Protein AF-A0A927NCX3-F1 (afdb_monomer_lite)

Radius of gyration: 26.09 Å; chains: 1; bounding box: 86×49×64 Å

Structure (mmCIF, N/CA/C/O backbone):
data_AF-A0A927NCX3-F1
#
_entry.id   AF-A0A927NCX3-F1
#
loop_
_atom_site.group_PDB
_atom_site.id
_atom_site.type_symbol
_atom_site.label_atom_id
_atom_site.label_alt_id
_atom_site.label_comp_id
_atom_site.label_asym_id
_atom_site.label_entity_id
_atom_site.label_seq_id
_atom_site.pdbx_PDB_ins_code
_atom_site.Cartn_x
_atom_site.Cartn_y
_atom_site.Cartn_z
_atom_site.occupancy
_atom_site.B_iso_or_equiv
_atom_site.auth_seq_id
_atom_site.auth_comp_id
_atom_site.auth_asym_id
_atom_site.auth_atom_id
_atom_site.pdbx_PDB_model_num
ATOM 1 N N . MET A 1 1 ? -42.402 -32.925 5.510 1.00 51.88 1 MET A N 1
ATOM 2 C CA . MET A 1 1 ? -40.921 -32.943 5.566 1.00 51.88 1 MET A CA 1
ATOM 3 C C . MET A 1 1 ? -40.250 -32.584 4.237 1.00 51.88 1 MET A C 1
ATOM 5 O O . MET A 1 1 ? -39.279 -31.842 4.254 1.00 51.88 1 MET A O 1
ATOM 9 N N . GLU A 1 2 ? -40.758 -33.019 3.079 1.00 52.72 2 GLU A N 1
ATOM 10 C CA . GLU A 1 2 ? -40.101 -32.766 1.781 1.00 52.72 2 GLU A CA 1
ATOM 11 C C . GLU A 1 2 ? -40.147 -31.290 1.320 1.00 52.72 2 GLU A C 1
ATOM 13 O O . GLU A 1 2 ? -39.128 -30.729 0.916 1.00 52.72 2 GLU A O 1
ATOM 18 N N . LYS A 1 3 ? -41.291 -30.608 1.502 1.00 50.62 3 LYS A N 1
ATOM 19 C CA . LYS A 1 3 ? -41.470 -29.187 1.129 1.00 50.62 3 LYS A CA 1
ATOM 20 C C . LYS A 1 3 ? -40.548 -28.228 1.899 1.00 50.62 3 LYS A C 1
ATOM 22 O O . LYS A 1 3 ? -40.001 -27.293 1.310 1.00 50.62 3 LYS A O 1
ATOM 27 N N . GLU A 1 4 ? -40.306 -28.497 3.181 1.00 49.75 4 GLU A N 1
ATOM 28 C CA . GLU A 1 4 ? -39.440 -27.681 4.046 1.00 49.75 4 GLU A CA 1
ATOM 29 C C . GLU A 1 4 ? -37.960 -27.763 3.624 1.00 49.75 4 GLU A C 1
ATOM 31 O O . GLU A 1 4 ? -37.220 -26.776 3.679 1.00 49.75 4 GLU A O 1
ATOM 36 N N . ASN A 1 5 ? -37.536 -28.922 3.112 1.00 52.66 5 ASN A N 1
ATOM 37 C CA . ASN A 1 5 ? -36.166 -29.149 2.662 1.00 52.66 5 ASN A CA 1
ATOM 38 C C . ASN A 1 5 ? -35.873 -28.426 1.329 1.00 52.66 5 ASN A C 1
ATOM 40 O O . ASN A 1 5 ? -34.790 -27.870 1.132 1.00 52.66 5 ASN A O 1
ATOM 44 N N . THR A 1 6 ? -36.862 -28.334 0.433 1.00 55.62 6 THR A N 1
ATOM 45 C CA . THR A 1 6 ? -36.776 -27.521 -0.795 1.00 55.62 6 THR A CA 1
ATOM 46 C C . THR A 1 6 ? -36.716 -26.020 -0.527 1.00 55.62 6 THR A C 1
ATOM 48 O O . THR A 1 6 ? -35.974 -25.311 -1.210 1.00 55.62 6 THR A O 1
ATOM 51 N N . GLU A 1 7 ? -37.446 -25.511 0.468 1.00 54.72 7 GLU A N 1
ATOM 52 C CA . GLU A 1 7 ? -37.383 -24.089 0.820 1.00 54.72 7 GLU A CA 1
ATOM 53 C C . GLU A 1 7 ? -36.061 -23.705 1.480 1.00 54.72 7 GLU A C 1
ATOM 55 O O . GLU A 1 7 ? -35.494 -22.664 1.138 1.00 54.72 7 GLU A O 1
ATOM 60 N N . LYS A 1 8 ? -35.520 -24.553 2.365 1.00 52.97 8 LYS A N 1
ATOM 61 C CA . LYS A 1 8 ? -34.187 -24.350 2.952 1.00 52.97 8 LYS A CA 1
ATOM 62 C C . LYS A 1 8 ? -33.099 -24.376 1.874 1.00 52.97 8 LYS A C 1
ATOM 64 O O . LYS A 1 8 ? -32.265 -23.471 1.843 1.00 52.97 8 LYS A O 1
ATOM 69 N N . LYS A 1 9 ? -33.168 -25.306 0.909 1.00 51.44 9 LYS A N 1
ATOM 70 C CA . LYS A 1 9 ? -32.262 -25.336 -0.258 1.00 51.44 9 LYS A CA 1
ATOM 71 C C . LYS A 1 9 ? -32.398 -24.091 -1.144 1.00 51.44 9 LYS A C 1
ATOM 73 O O . LYS A 1 9 ? -31.383 -23.531 -1.551 1.00 51.44 9 LYS A O 1
ATOM 78 N N . LYS A 1 10 ? -33.617 -23.601 -1.407 1.00 51.34 10 LYS A N 1
ATOM 79 C CA . LYS A 1 10 ? -33.853 -22.359 -2.176 1.00 51.34 10 LYS A CA 1
ATOM 80 C C . LYS A 1 10 ? -33.353 -21.111 -1.441 1.00 51.34 10 LYS A C 1
ATOM 82 O O . LYS A 1 10 ? -32.732 -20.258 -2.071 1.00 51.34 10 LYS A O 1
ATOM 87 N N . LYS A 1 11 ? -33.569 -21.005 -0.126 1.00 52.03 11 LYS A N 1
ATOM 88 C CA . LYS A 1 11 ? -33.074 -19.893 0.707 1.00 52.03 11 LYS A CA 1
ATOM 89 C C . LYS A 1 11 ? -31.546 -19.909 0.824 1.00 52.03 11 LYS A C 1
ATOM 91 O O . LYS A 1 11 ? -30.937 -18.850 0.712 1.00 52.03 11 LYS A O 1
ATOM 96 N N . ALA A 1 12 ? -30.922 -21.083 0.937 1.00 50.28 12 ALA A N 1
ATOM 97 C CA . ALA A 1 12 ? -29.465 -21.233 0.893 1.00 50.28 12 ALA A CA 1
ATOM 98 C C . ALA A 1 12 ? -28.887 -20.836 -0.478 1.00 50.28 12 ALA A C 1
ATOM 100 O O . ALA A 1 12 ? -27.947 -20.046 -0.535 1.00 50.28 12 ALA A O 1
ATOM 101 N N . LYS A 1 13 ? -29.515 -21.264 -1.587 1.00 43.38 13 LYS A N 1
ATOM 102 C CA . LYS A 1 13 ? -29.149 -20.821 -2.948 1.00 43.38 13 LYS A CA 1
ATOM 103 C C . LYS A 1 13 ? -29.284 -19.303 -3.109 1.00 43.38 13 LYS A C 1
ATOM 105 O O . LYS A 1 13 ? -28.389 -18.662 -3.641 1.00 43.38 13 LYS A O 1
ATOM 110 N N . LYS A 1 14 ? -30.366 -18.705 -2.603 1.00 47.81 14 LYS A N 1
ATOM 111 C CA . LYS A 1 14 ? -30.616 -17.253 -2.674 1.00 47.81 14 LYS A CA 1
ATOM 112 C C . LYS A 1 14 ? -29.661 -16.436 -1.792 1.00 47.81 14 LYS A C 1
ATOM 114 O O . LYS A 1 14 ? -29.407 -15.280 -2.101 1.00 47.81 14 LYS A O 1
ATOM 119 N N . LYS A 1 15 ? -29.121 -17.026 -0.718 1.00 45.69 15 LYS A N 1
ATOM 120 C CA . LYS A 1 15 ? -28.089 -16.406 0.130 1.00 45.69 15 LYS A CA 1
ATOM 121 C C . LYS A 1 15 ? -26.694 -16.485 -0.508 1.00 45.69 15 LYS A C 1
ATOM 123 O O . LYS A 1 15 ? -25.882 -15.601 -0.266 1.00 45.69 15 LYS A O 1
ATOM 128 N N . PHE A 1 16 ? -26.445 -17.501 -1.340 1.00 46.72 16 PHE A N 1
ATOM 129 C CA . PHE A 1 16 ? -25.206 -17.656 -2.113 1.00 46.72 16 PHE A CA 1
ATOM 130 C C . PHE A 1 16 ? -25.190 -16.792 -3.390 1.00 46.72 16 PHE A C 1
ATOM 132 O O . PHE A 1 16 ? -24.144 -16.295 -3.793 1.00 46.72 16 PHE A O 1
ATOM 139 N N . PHE A 1 17 ? -26.354 -16.552 -4.004 1.00 46.44 17 PHE A N 1
ATOM 140 C CA . PHE A 1 17 ? -26.489 -15.720 -5.202 1.00 46.44 17 PHE A CA 1
ATOM 141 C C . PHE A 1 17 ? -26.788 -14.247 -4.874 1.00 46.44 17 PHE A C 1
ATOM 143 O O . PHE A 1 17 ? -27.939 -13.826 -4.778 1.00 46.44 17 PHE A O 1
ATOM 150 N N . GLY A 1 18 ? -25.701 -13.483 -4.735 1.00 52.62 18 GLY A N 1
ATOM 151 C CA . GLY A 1 18 ? -25.505 -12.127 -5.261 1.00 52.62 18 GLY A CA 1
ATOM 152 C C . GLY A 1 18 ? -26.540 -11.039 -4.944 1.00 52.62 18 GLY A C 1
ATOM 153 O O . GLY A 1 18 ? -27.603 -10.948 -5.558 1.00 52.62 18 GLY A O 1
ATOM 154 N N . LYS A 1 19 ? -26.147 -10.082 -4.093 1.00 51.47 19 LYS A N 1
ATOM 155 C CA . LYS A 1 19 ? -26.778 -8.754 -3.992 1.00 51.47 19 LYS A CA 1
ATOM 156 C C . LYS A 1 19 ? -26.737 -8.090 -5.382 1.00 51.47 19 LYS A C 1
ATOM 158 O O . LYS A 1 19 ? -25.663 -7.956 -5.962 1.00 51.47 19 LYS A O 1
ATOM 163 N N . LYS A 1 20 ? -27.888 -7.681 -5.927 1.00 53.38 20 LYS A N 1
ATOM 164 C CA . LYS A 1 20 ? -27.970 -7.034 -7.250 1.00 53.38 20 LYS A CA 1
ATOM 165 C C . LYS A 1 20 ? -27.185 -5.716 -7.240 1.00 53.38 20 LYS A C 1
ATOM 167 O O . LYS A 1 20 ? -27.512 -4.829 -6.454 1.00 53.38 20 LYS A O 1
ATOM 172 N N . THR A 1 21 ? -26.202 -5.547 -8.122 1.00 58.66 21 THR A N 1
ATOM 173 C CA . THR A 1 21 ? -25.444 -4.288 -8.249 1.00 58.66 21 THR A CA 1
ATOM 174 C C . THR A 1 21 ? -25.507 -3.738 -9.674 1.00 58.66 21 THR A C 1
ATOM 176 O O . THR A 1 21 ? -25.611 -4.480 -10.650 1.00 58.66 21 THR A O 1
ATOM 179 N N . LYS A 1 22 ? -25.486 -2.403 -9.798 1.00 57.34 22 LYS A N 1
ATOM 180 C CA . LYS A 1 22 ? -25.420 -1.698 -11.093 1.00 57.34 22 LYS A CA 1
ATOM 181 C C . LYS A 1 22 ? -24.029 -1.763 -11.740 1.00 57.34 22 LYS A C 1
ATOM 183 O O . LYS A 1 22 ? -23.922 -1.558 -12.940 1.00 57.34 22 LYS A O 1
ATOM 188 N N . PHE A 1 23 ? -22.988 -2.051 -10.959 1.00 64.31 23 PHE A N 1
ATOM 189 C CA . PHE A 1 23 ? -21.583 -1.961 -11.376 1.00 64.31 23 PHE A CA 1
ATOM 190 C C . PHE A 1 23 ? -20.970 -3.306 -11.791 1.00 64.31 23 PHE A C 1
ATOM 192 O O . PHE A 1 23 ? -19.753 -3.429 -11.838 1.00 64.31 23 PHE A O 1
ATOM 199 N N . PHE A 1 24 ? -21.791 -4.314 -12.106 1.00 64.19 24 PHE A N 1
ATOM 200 C CA . PHE A 1 24 ? -21.330 -5.653 -12.505 1.00 64.19 24 PHE A CA 1
ATOM 201 C C . PHE A 1 24 ? -20.242 -5.613 -13.595 1.00 64.19 24 PHE A C 1
ATOM 203 O O . PHE A 1 24 ? -19.171 -6.188 -13.425 1.00 64.19 24 PHE A O 1
ATOM 210 N N . TRP A 1 25 ? -20.485 -4.860 -14.673 1.00 70.12 25 TRP A N 1
ATOM 211 C CA . TRP A 1 25 ? -19.544 -4.731 -15.793 1.00 70.12 25 TRP A CA 1
ATOM 212 C C . TRP A 1 25 ? -18.213 -4.079 -15.399 1.00 70.12 25 TRP A C 1
ATOM 214 O O . TRP A 1 25 ? -17.175 -4.409 -15.963 1.00 70.12 25 TRP A O 1
ATOM 224 N N . MET A 1 26 ? -18.223 -3.198 -14.397 1.00 73.06 26 MET A N 1
ATOM 225 C CA . MET A 1 26 ? -17.023 -2.506 -13.934 1.00 73.06 26 MET A CA 1
ATOM 226 C C . MET A 1 26 ? -16.035 -3.479 -13.284 1.00 73.06 26 MET A C 1
ATOM 228 O O . MET A 1 26 ? -14.841 -3.378 -13.535 1.00 73.06 26 MET A O 1
ATOM 232 N N . PHE A 1 27 ? -16.518 -4.465 -12.517 1.00 74.75 27 PHE A N 1
ATOM 233 C CA . PHE A 1 27 ? -15.653 -5.479 -11.899 1.00 74.75 27 PHE A CA 1
ATOM 234 C C . PHE A 1 27 ? -14.945 -6.352 -12.936 1.00 74.75 27 PHE A C 1
ATOM 236 O O . PHE A 1 27 ? -13.767 -6.661 -12.771 1.00 74.75 27 PHE A O 1
ATOM 243 N N . TYR A 1 28 ? -15.641 -6.711 -14.017 1.00 77.88 28 TYR A N 1
ATOM 244 C CA . TYR A 1 28 ? -15.061 -7.516 -15.089 1.00 77.88 28 TYR A CA 1
ATOM 245 C C . TYR A 1 28 ? -14.009 -6.731 -15.880 1.00 77.88 28 TYR A C 1
ATOM 247 O O . TYR A 1 28 ? -12.892 -7.208 -16.060 1.00 77.88 28 TYR A O 1
ATOM 255 N N . VAL A 1 29 ? -14.331 -5.497 -16.284 1.00 81.06 29 VAL A N 1
ATOM 256 C CA . VAL A 1 29 ? -13.407 -4.634 -17.040 1.00 81.06 29 VAL A CA 1
ATOM 257 C C . VAL A 1 29 ? -12.160 -4.306 -16.219 1.00 81.06 29 VAL A C 1
ATOM 259 O O . VAL A 1 29 ? -11.048 -4.443 -16.721 1.00 81.06 29 VAL A O 1
ATOM 262 N N . VAL A 1 30 ? -12.325 -3.940 -14.943 1.00 83.75 30 VAL A N 1
ATOM 263 C CA . VAL A 1 30 ? -11.195 -3.674 -14.038 1.00 83.75 30 VAL A CA 1
ATOM 264 C C . VAL A 1 30 ? -10.358 -4.935 -13.819 1.00 83.75 30 VAL A C 1
ATOM 266 O O . VAL A 1 30 ? -9.135 -4.849 -13.809 1.00 83.75 30 VAL A O 1
ATOM 269 N N . GLY A 1 31 ? -10.991 -6.105 -13.698 1.00 77.56 31 GLY A N 1
ATOM 270 C CA . GLY A 1 31 ? -10.290 -7.379 -13.560 1.00 77.56 31 GLY A CA 1
ATOM 271 C C . GLY A 1 31 ? -9.435 -7.725 -14.782 1.00 77.56 31 GLY A C 1
ATOM 272 O O . GLY A 1 31 ? -8.256 -8.025 -14.637 1.00 77.56 31 GLY A O 1
ATOM 273 N N . VAL A 1 32 ? -9.989 -7.636 -15.994 1.00 81.81 32 VAL A N 1
ATOM 274 C CA . VAL A 1 32 ? -9.239 -7.934 -17.229 1.00 81.81 32 VAL A CA 1
ATOM 275 C C . VAL A 1 32 ? -8.090 -6.943 -17.433 1.00 81.81 32 VAL A C 1
ATOM 277 O O . VAL A 1 32 ? -6.964 -7.359 -17.704 1.00 81.81 32 VAL A O 1
ATOM 280 N N . LEU A 1 33 ? -8.340 -5.644 -17.238 1.00 84.62 33 LEU A N 1
ATOM 281 C CA . LEU A 1 33 ? -7.291 -4.622 -17.313 1.00 84.62 33 LEU A CA 1
ATOM 282 C C . LEU A 1 33 ? -6.20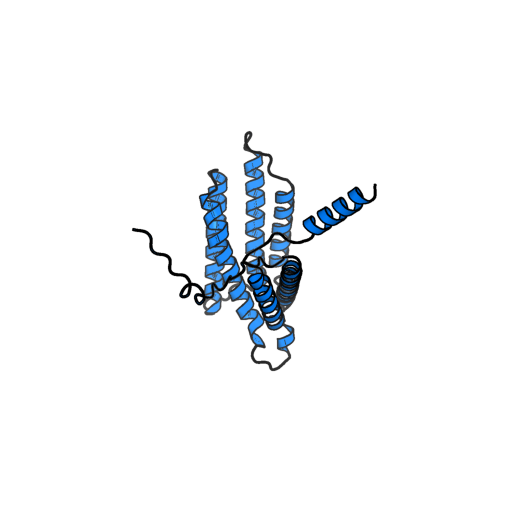4 -4.841 -16.255 1.00 84.62 33 LEU A C 1
ATOM 284 O O . LEU A 1 33 ? -5.023 -4.683 -16.552 1.00 84.62 33 LEU A O 1
ATOM 288 N N . GLY A 1 34 ? -6.584 -5.244 -15.042 1.00 81.75 34 GLY A N 1
ATOM 289 C CA . GLY A 1 34 ? -5.650 -5.532 -13.959 1.00 81.75 34 GLY A CA 1
ATOM 290 C C . GLY A 1 34 ? -4.750 -6.737 -14.240 1.00 81.75 34 GLY A C 1
ATOM 291 O O . GLY A 1 34 ? -3.559 -6.680 -13.942 1.00 81.75 34 GLY A O 1
ATOM 292 N N . VAL A 1 35 ? -5.271 -7.789 -14.885 1.00 84.31 35 VAL A N 1
ATOM 293 C CA . VAL A 1 35 ? -4.452 -8.928 -15.339 1.00 84.31 35 VAL A CA 1
ATOM 294 C C . VAL A 1 35 ? -3.468 -8.495 -16.424 1.00 84.31 35 VAL A C 1
ATOM 296 O O . VAL A 1 35 ? -2.287 -8.816 -16.326 1.00 84.31 35 VAL A O 1
ATOM 299 N N . LEU A 1 36 ? -3.927 -7.740 -17.429 1.00 83.50 36 LEU A N 1
ATOM 300 C CA . LEU A 1 36 ? -3.063 -7.251 -18.508 1.00 83.50 36 LEU A CA 1
ATOM 301 C C . LEU A 1 36 ? -1.939 -6.364 -17.965 1.00 83.50 36 LEU A C 1
ATOM 303 O O . LEU A 1 36 ? -0.772 -6.614 -18.256 1.00 83.50 36 LEU A O 1
ATOM 307 N N . LEU A 1 37 ? -2.275 -5.390 -17.114 1.00 81.75 37 LEU A N 1
ATOM 308 C CA . LEU A 1 37 ? -1.281 -4.534 -16.469 1.00 81.75 37 LEU A CA 1
ATOM 309 C C . LEU A 1 37 ? -0.323 -5.346 -15.589 1.00 81.75 37 LEU A C 1
ATOM 311 O O . LEU A 1 37 ? 0.886 -5.139 -15.648 1.00 81.75 37 LEU A O 1
ATOM 315 N N . GLY A 1 38 ? -0.839 -6.314 -14.828 1.00 79.81 38 GLY A N 1
ATOM 316 C CA . GLY A 1 38 ? -0.025 -7.207 -14.007 1.00 79.81 38 GLY A CA 1
ATOM 317 C C . GLY A 1 38 ? 1.008 -7.962 -14.839 1.00 79.81 38 GLY A C 1
ATOM 318 O O . GLY A 1 38 ? 2.175 -7.973 -14.472 1.00 79.81 38 GLY A O 1
ATOM 319 N N . ILE A 1 39 ? 0.606 -8.508 -15.993 1.00 81.44 39 ILE A N 1
ATOM 320 C CA . ILE A 1 39 ? 1.506 -9.198 -16.925 1.00 81.44 39 ILE A CA 1
ATOM 321 C C . ILE A 1 39 ? 2.557 -8.240 -17.491 1.00 81.44 39 ILE A C 1
ATOM 323 O O . ILE A 1 39 ? 3.731 -8.596 -17.526 1.00 81.44 39 ILE A O 1
ATOM 327 N N . THR A 1 40 ? 2.178 -7.024 -17.897 1.00 78.50 40 THR A N 1
ATOM 328 C CA . THR A 1 40 ? 3.132 -6.045 -18.459 1.00 78.50 40 THR A CA 1
ATOM 329 C C . THR A 1 40 ? 4.184 -5.566 -17.458 1.00 78.50 40 THR A C 1
ATOM 331 O O . THR A 1 40 ? 5.277 -5.187 -17.862 1.00 78.50 40 THR A O 1
ATOM 334 N N . LEU A 1 41 ? 3.884 -5.614 -16.157 1.00 77.75 41 LEU A N 1
ATOM 335 C CA . LEU A 1 41 ? 4.798 -5.203 -15.090 1.00 77.75 41 LEU A CA 1
ATOM 336 C C . LEU A 1 41 ? 5.759 -6.318 -14.644 1.00 77.75 41 LEU A C 1
ATOM 338 O O . LEU A 1 41 ? 6.646 -6.054 -13.827 1.00 77.75 41 LEU A O 1
ATOM 342 N N . LEU A 1 42 ? 5.622 -7.548 -15.169 1.00 79.00 42 LEU A N 1
ATOM 343 C CA . LEU A 1 42 ? 6.543 -8.626 -14.822 1.00 79.00 42 LEU A CA 1
ATOM 344 C C . LEU A 1 42 ? 7.979 -8.270 -15.244 1.00 79.00 42 LEU A C 1
ATOM 346 O O . LEU A 1 42 ? 8.232 -7.919 -16.393 1.00 79.00 42 LEU A O 1
ATOM 350 N N . PRO A 1 43 ? 8.973 -8.484 -14.378 1.00 71.81 43 PRO A N 1
ATOM 351 C CA . PRO A 1 43 ? 10.369 -8.258 -14.742 1.00 71.81 43 PRO A CA 1
ATOM 352 C C . PRO A 1 43 ? 10.924 -9.297 -15.733 1.00 71.81 43 PRO A C 1
ATOM 354 O O . PRO A 1 43 ? 12.065 -9.169 -16.164 1.00 71.81 43 PRO A O 1
ATOM 357 N N . SER A 1 44 ? 10.147 -10.318 -16.121 1.00 74.50 44 SER A N 1
ATOM 358 C CA . SER A 1 44 ? 10.5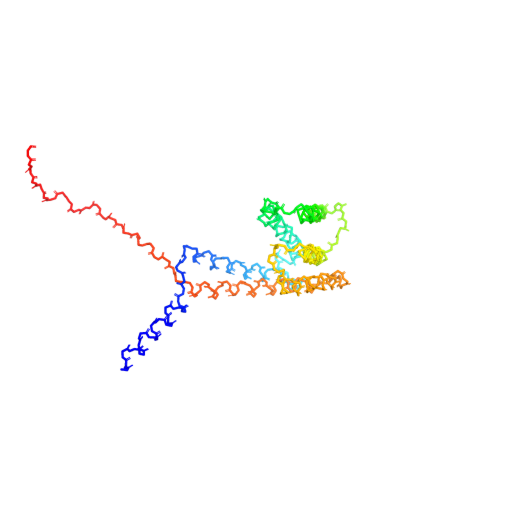45 -11.312 -17.130 1.00 74.50 44 SER A CA 1
ATOM 359 C C . SER A 1 44 ? 10.770 -10.707 -18.517 1.00 74.50 44 SER A C 1
ATOM 361 O O . SER A 1 44 ? 11.483 -11.297 -19.325 1.00 74.50 44 SER A O 1
ATOM 363 N N . TRP A 1 45 ? 10.196 -9.531 -18.791 1.00 72.44 45 TRP A N 1
ATOM 364 C CA . TRP A 1 45 ? 10.371 -8.829 -20.064 1.00 72.44 45 TRP A CA 1
ATOM 365 C C . TRP A 1 45 ? 11.769 -8.235 -20.237 1.00 72.44 45 TRP A C 1
ATOM 367 O O . TRP A 1 45 ? 12.153 -7.979 -21.367 1.00 72.44 45 TRP A O 1
ATOM 377 N N . GLN A 1 46 ? 12.567 -8.095 -19.169 1.00 71.25 46 GLN A N 1
ATOM 378 C CA . GLN A 1 46 ? 13.913 -7.502 -19.233 1.00 71.25 46 GLN A CA 1
ATOM 379 C C . GLN A 1 46 ? 14.887 -8.251 -20.153 1.00 71.25 46 GLN A C 1
ATOM 381 O O . GLN A 1 46 ? 15.849 -7.654 -20.622 1.00 71.25 46 GLN A O 1
ATOM 386 N N . ASN A 1 47 ? 14.633 -9.532 -20.433 1.00 73.44 47 ASN A N 1
ATOM 387 C CA . ASN A 1 47 ? 15.478 -10.363 -21.297 1.00 73.44 47 ASN A CA 1
ATOM 388 C C . ASN A 1 47 ? 14.890 -10.571 -22.702 1.00 73.44 47 ASN A C 1
ATOM 390 O O . ASN A 1 47 ? 15.436 -11.344 -23.487 1.00 73.44 47 ASN A O 1
ATOM 394 N N . VAL A 1 48 ? 13.765 -9.926 -23.020 1.00 74.75 48 VAL A N 1
ATOM 395 C CA . VAL A 1 48 ? 13.050 -10.091 -24.288 1.00 74.75 48 VAL A CA 1
ATOM 396 C C . VAL A 1 48 ? 12.907 -8.719 -24.939 1.00 74.75 48 VAL A C 1
ATOM 398 O O . VAL A 1 48 ? 12.456 -7.778 -24.297 1.00 74.75 48 VAL A O 1
ATOM 401 N N . ASN A 1 49 ? 13.270 -8.603 -26.218 1.00 74.94 49 ASN A N 1
ATOM 402 C CA . ASN A 1 49 ? 13.182 -7.348 -26.967 1.00 74.94 49 ASN A CA 1
ATOM 403 C C . ASN A 1 49 ? 11.714 -7.014 -27.292 1.00 74.94 49 ASN A C 1
ATOM 405 O O . ASN A 1 49 ? 11.200 -7.362 -28.356 1.00 74.94 49 ASN A O 1
ATOM 409 N N . VAL A 1 50 ? 11.017 -6.409 -26.332 1.00 77.75 50 VAL A N 1
ATOM 410 C CA . VAL A 1 50 ? 9.611 -5.998 -26.436 1.00 77.75 50 VAL A CA 1
ATOM 411 C C . VAL A 1 50 ? 9.505 -4.516 -26.085 1.00 77.75 50 VAL A C 1
ATOM 413 O O . VAL A 1 50 ? 10.224 -4.025 -25.223 1.00 77.75 50 VAL A O 1
ATOM 416 N N . PHE A 1 51 ? 8.574 -3.794 -26.714 1.00 71.56 51 PHE A N 1
ATOM 417 C CA . PHE A 1 51 ? 8.396 -2.341 -26.556 1.00 71.56 51 PHE A CA 1
ATOM 418 C C . PHE A 1 51 ? 8.284 -1.850 -25.092 1.00 71.56 51 PHE A C 1
ATOM 420 O O . PHE A 1 51 ? 8.640 -0.713 -24.790 1.00 71.56 51 PHE A O 1
ATOM 427 N N . TRP A 1 52 ? 7.823 -2.704 -24.174 1.00 68.75 52 TRP A N 1
ATOM 428 C CA . TRP A 1 52 ? 7.640 -2.406 -22.746 1.00 68.75 52 TRP A CA 1
ATOM 429 C C . TRP A 1 52 ? 8.705 -3.020 -21.819 1.00 68.75 52 TRP A C 1
ATOM 431 O O . TRP A 1 52 ? 8.481 -3.134 -20.616 1.00 68.75 52 TRP A O 1
ATOM 441 N N . GLN A 1 53 ? 9.874 -3.385 -22.348 1.00 67.31 53 GLN A N 1
ATOM 442 C CA . GLN A 1 53 ? 10.973 -4.018 -21.603 1.00 67.31 53 GLN A CA 1
ATOM 443 C C . GLN A 1 53 ? 11.382 -3.256 -20.323 1.00 67.31 53 GLN A C 1
ATOM 445 O O . GLN A 1 53 ? 11.562 -3.877 -19.274 1.00 67.31 53 GLN A O 1
ATOM 450 N N . ASP A 1 54 ? 11.429 -1.920 -20.373 1.00 69.94 54 ASP A N 1
ATOM 451 C CA . ASP A 1 54 ? 11.850 -1.063 -19.248 1.00 69.94 54 ASP A CA 1
ATOM 452 C C . ASP A 1 54 ? 10.691 -0.426 -18.466 1.00 69.94 54 ASP A C 1
ATOM 454 O O . ASP A 1 54 ? 10.900 0.359 -17.536 1.00 69.94 54 ASP A O 1
ATOM 458 N N . TRP A 1 55 ? 9.441 -0.747 -18.812 1.00 70.75 55 TRP A N 1
ATOM 459 C CA . TRP A 1 55 ? 8.283 -0.062 -18.235 1.00 70.75 55 TRP A CA 1
ATOM 460 C C . TRP A 1 55 ? 8.087 -0.387 -16.751 1.00 70.75 55 TRP A C 1
ATOM 462 O O . TRP A 1 55 ? 7.516 0.431 -16.032 1.00 70.75 55 TRP A O 1
ATOM 472 N N . GLY A 1 56 ? 8.580 -1.530 -16.266 1.00 67.69 56 GLY A N 1
ATOM 473 C CA . GLY A 1 56 ? 8.344 -2.008 -14.900 1.00 67.69 56 GLY A CA 1
ATOM 474 C C . GLY A 1 56 ? 8.748 -1.013 -13.803 1.00 67.69 56 GLY A C 1
ATOM 475 O O . GLY A 1 56 ? 7.913 -0.619 -12.990 1.00 67.69 56 GLY A O 1
ATOM 476 N N . HIS A 1 57 ? 10.001 -0.549 -13.791 1.00 68.50 57 HIS A N 1
ATOM 477 C CA . HIS A 1 57 ? 10.524 0.292 -12.697 1.00 68.50 57 HIS A CA 1
ATOM 478 C C . HIS A 1 57 ? 9.888 1.688 -12.642 1.00 68.50 57 HIS A C 1
ATOM 480 O O . HIS A 1 57 ? 9.462 2.147 -11.576 1.00 68.50 57 HIS A O 1
ATOM 486 N N . GLY A 1 58 ? 9.791 2.358 -13.794 1.00 70.19 58 GLY A N 1
ATOM 487 C CA . GLY A 1 58 ? 9.161 3.678 -13.895 1.00 70.19 58 GLY A CA 1
ATOM 488 C C . GLY A 1 58 ? 7.664 3.624 -13.587 1.00 70.19 58 GLY A C 1
ATOM 489 O O . GLY A 1 58 ? 7.166 4.398 -12.767 1.00 70.19 58 GLY A O 1
ATOM 490 N N . SER A 1 59 ? 6.954 2.650 -14.166 1.00 77.25 59 SER A N 1
ATOM 491 C CA . SER A 1 59 ? 5.499 2.542 -14.022 1.00 77.25 59 SER A CA 1
ATOM 492 C C . SER A 1 59 ? 5.081 2.193 -12.599 1.00 77.25 59 SER A C 1
ATOM 494 O O . SER A 1 59 ? 4.137 2.791 -12.094 1.00 77.25 59 SER A O 1
ATOM 496 N N . ILE A 1 60 ? 5.785 1.286 -11.909 1.00 78.06 60 ILE A N 1
ATOM 497 C CA . ILE A 1 60 ? 5.448 0.923 -10.520 1.00 78.06 60 ILE A CA 1
ATOM 498 C C . ILE A 1 60 ? 5.563 2.134 -9.597 1.00 78.06 60 ILE A C 1
ATOM 500 O O . ILE A 1 60 ? 4.711 2.325 -8.732 1.00 78.06 60 ILE A O 1
ATOM 504 N N . THR A 1 61 ? 6.573 2.977 -9.801 1.00 77.69 61 THR A N 1
ATOM 505 C 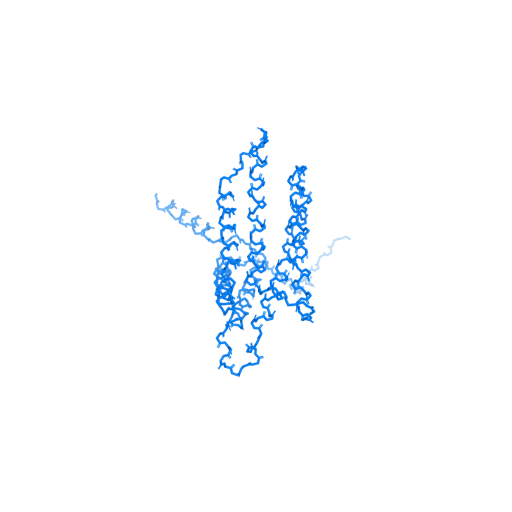CA . THR A 1 61 ? 6.766 4.181 -8.985 1.00 77.69 61 THR A CA 1
ATOM 506 C C . THR A 1 61 ? 5.627 5.179 -9.208 1.00 77.69 61 THR A C 1
ATOM 508 O O . THR A 1 61 ? 5.059 5.692 -8.246 1.00 77.69 61 THR A O 1
ATOM 511 N N . ILE A 1 62 ? 5.219 5.391 -10.464 1.00 82.12 62 ILE A N 1
ATOM 512 C CA . ILE A 1 62 ? 4.079 6.252 -10.814 1.00 82.12 62 ILE A CA 1
ATOM 513 C C . ILE A 1 62 ? 2.769 5.692 -10.240 1.00 82.12 62 ILE A C 1
ATOM 515 O O . ILE A 1 62 ? 2.003 6.426 -9.618 1.00 82.12 62 ILE A O 1
ATOM 519 N N . ILE A 1 63 ? 2.530 4.386 -10.379 1.00 84.44 63 ILE A N 1
ATOM 520 C CA . ILE A 1 63 ? 1.352 3.709 -9.819 1.00 84.44 63 ILE A CA 1
ATOM 521 C C . ILE A 1 63 ? 1.317 3.872 -8.295 1.00 84.44 63 ILE A C 1
ATOM 523 O O . ILE A 1 63 ? 0.266 4.186 -7.735 1.00 84.44 63 ILE A O 1
ATOM 527 N N . LEU A 1 64 ? 2.457 3.712 -7.618 1.00 83.44 64 LEU A N 1
ATOM 528 C CA . LEU A 1 64 ? 2.569 3.880 -6.172 1.00 83.44 64 LEU A CA 1
ATOM 529 C C . LEU A 1 64 ? 2.238 5.317 -5.740 1.00 83.44 64 LEU A C 1
ATOM 531 O O . LEU A 1 64 ? 1.478 5.508 -4.791 1.00 83.44 64 LEU A O 1
ATOM 535 N N . ILE A 1 65 ? 2.754 6.319 -6.462 1.00 84.75 65 ILE A N 1
ATOM 536 C CA . ILE A 1 65 ? 2.432 7.737 -6.242 1.00 84.75 65 ILE A CA 1
ATOM 537 C C . ILE A 1 65 ? 0.924 7.967 -6.386 1.00 84.75 65 ILE A C 1
ATOM 539 O O . ILE A 1 65 ? 0.311 8.577 -5.509 1.00 84.75 65 ILE A O 1
ATOM 543 N N . CYS A 1 66 ? 0.304 7.443 -7.448 1.00 87.94 66 CYS A N 1
ATOM 544 C CA . CYS A 1 66 ? -1.137 7.562 -7.659 1.00 87.94 66 CYS A CA 1
ATOM 545 C C . CYS A 1 66 ? -1.938 6.904 -6.528 1.00 87.94 66 CYS A C 1
ATOM 547 O O . CYS A 1 66 ? -2.884 7.506 -6.022 1.00 87.94 66 CYS A O 1
ATOM 549 N N . LEU A 1 67 ? -1.557 5.701 -6.092 1.00 87.38 67 LEU A N 1
ATOM 550 C CA . LEU A 1 67 ? -2.224 5.001 -4.991 1.00 87.38 67 LEU A CA 1
ATOM 551 C C . LEU A 1 67 ? -2.106 5.767 -3.668 1.00 87.38 67 LEU A C 1
ATOM 553 O O . LEU A 1 67 ? -3.101 5.906 -2.954 1.00 87.38 67 LEU A O 1
ATOM 557 N N . LEU A 1 68 ? -0.925 6.308 -3.357 1.00 87.69 68 LEU A N 1
ATOM 558 C CA . LEU A 1 68 ? -0.707 7.135 -2.168 1.00 87.69 68 LEU A CA 1
ATOM 559 C C . LEU A 1 68 ? -1.504 8.445 -2.227 1.00 87.69 68 LEU A C 1
ATOM 561 O O . LEU A 1 68 ? -2.116 8.835 -1.233 1.00 87.69 68 LEU A O 1
ATOM 565 N N . ALA A 1 69 ? -1.564 9.095 -3.390 1.00 88.31 69 ALA A N 1
ATOM 566 C CA . ALA A 1 69 ? -2.360 10.304 -3.587 1.00 88.31 69 ALA A CA 1
ATOM 567 C C . ALA A 1 69 ? -3.861 10.027 -3.415 1.00 88.31 69 ALA A C 1
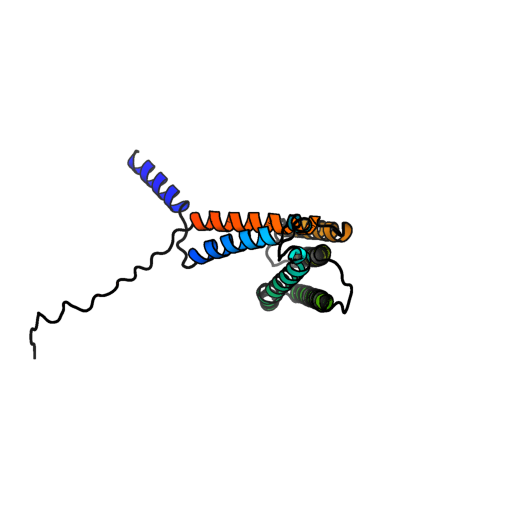ATOM 569 O O . ALA A 1 69 ? -4.552 10.756 -2.702 1.00 88.31 69 ALA A O 1
ATOM 570 N N . ILE A 1 70 ? -4.366 8.935 -3.998 1.00 89.75 70 ILE A N 1
ATOM 571 C CA . ILE A 1 70 ? -5.755 8.489 -3.817 1.00 89.75 70 ILE A CA 1
ATOM 572 C C . ILE A 1 70 ? -6.032 8.200 -2.339 1.00 89.75 70 ILE A C 1
ATOM 574 O O . ILE A 1 70 ? -7.070 8.606 -1.815 1.00 89.75 70 ILE A O 1
ATOM 578 N N . TYR A 1 71 ? -5.106 7.538 -1.647 1.00 88.31 71 TYR A N 1
ATOM 579 C CA . TYR A 1 71 ? -5.220 7.270 -0.218 1.00 88.31 71 TYR A CA 1
ATOM 580 C C . TYR A 1 71 ? -5.299 8.565 0.611 1.00 88.31 71 TYR A C 1
ATOM 582 O O . TYR A 1 71 ? -6.178 8.688 1.469 1.00 88.31 71 TYR A O 1
ATOM 590 N N . LEU A 1 72 ? -4.466 9.568 0.324 1.00 87.69 72 LEU A N 1
ATOM 591 C CA . LEU A 1 72 ? -4.539 10.874 0.986 1.00 87.69 72 LEU A CA 1
ATOM 592 C C . LEU A 1 72 ? -5.871 11.584 0.727 1.00 87.69 72 LEU A C 1
ATOM 594 O O . LEU A 1 72 ? -6.532 12.022 1.672 1.00 87.69 72 LEU A O 1
ATOM 598 N N . ILE A 1 73 ? -6.276 11.677 -0.541 1.00 86.44 73 ILE A N 1
ATOM 599 C CA . ILE A 1 73 ? -7.437 12.468 -0.966 1.00 86.44 73 ILE A CA 1
ATOM 600 C C . ILE A 1 73 ? -8.753 11.804 -0.569 1.00 86.44 73 ILE A C 1
ATOM 602 O O . ILE A 1 73 ? -9.677 12.509 -0.177 1.00 86.44 73 ILE A O 1
ATOM 606 N N . LEU A 1 74 ? -8.884 10.479 -0.670 1.00 87.56 74 LEU A N 1
ATOM 607 C CA . LEU A 1 74 ? -10.154 9.795 -0.402 1.00 87.56 74 LEU A CA 1
ATOM 608 C C . LEU A 1 74 ? -10.276 9.302 1.031 1.00 87.56 74 LEU A C 1
ATOM 610 O O . LEU A 1 74 ? -11.353 9.394 1.617 1.00 87.56 74 LEU A O 1
ATOM 614 N N . TYR A 1 75 ? -9.207 8.730 1.579 1.00 87.25 75 TYR A N 1
ATOM 615 C CA . TYR A 1 75 ? -9.269 8.086 2.882 1.00 87.25 75 TYR A CA 1
ATOM 616 C C . TYR A 1 75 ? -8.843 9.047 3.990 1.00 87.25 75 TYR A C 1
ATOM 618 O O . TYR A 1 75 ? -9.602 9.280 4.932 1.00 87.25 75 TYR A O 1
ATOM 626 N N . LEU A 1 76 ? -7.640 9.615 3.884 1.00 80.56 76 LEU A N 1
ATOM 627 C CA . LEU A 1 76 ? -7.038 10.342 4.997 1.00 80.56 76 LEU A CA 1
ATOM 628 C C . LEU A 1 76 ? -7.688 11.715 5.221 1.00 80.56 76 LEU A C 1
ATOM 630 O O . LEU A 1 76 ? -7.939 12.075 6.369 1.00 80.56 76 LEU A O 1
ATOM 634 N N . SER A 1 77 ? -8.071 12.420 4.153 1.00 79.81 77 SER A N 1
ATOM 635 C CA . SER A 1 77 ? -8.8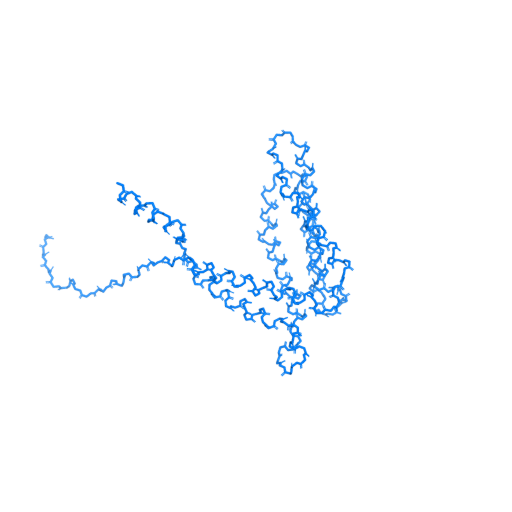11 13.691 4.232 1.00 79.81 77 SER A CA 1
ATOM 636 C C . SER A 1 77 ? -10.180 13.532 4.914 1.00 79.81 77 SER A C 1
ATOM 638 O O . SER A 1 77 ? -10.520 14.270 5.839 1.00 79.81 77 SER A O 1
ATOM 640 N N . ARG A 1 78 ? -10.953 12.510 4.518 1.00 82.75 78 ARG A N 1
ATOM 641 C CA . ARG A 1 78 ? -12.269 12.212 5.096 1.00 82.75 78 ARG A CA 1
ATOM 642 C C . ARG A 1 78 ? -12.133 11.802 6.549 1.00 82.75 78 ARG A C 1
ATOM 644 O O . ARG A 1 78 ? -12.925 12.223 7.390 1.00 82.75 78 ARG A O 1
ATOM 651 N N . LYS A 1 79 ? -11.111 11.003 6.852 1.00 79.62 79 LYS A N 1
ATOM 652 C CA . LYS A 1 79 ? -10.837 10.570 8.217 1.00 79.62 79 LYS A CA 1
ATOM 653 C C . LYS A 1 79 ? -10.465 11.748 9.112 1.00 79.62 79 LYS A C 1
ATOM 655 O O . LYS A 1 79 ? -11.050 11.884 10.178 1.00 79.62 79 LYS A O 1
ATOM 660 N N . PHE A 1 80 ? -9.589 12.637 8.649 1.00 78.69 80 PHE A N 1
ATOM 661 C CA . PHE A 1 80 ? -9.227 13.858 9.369 1.00 78.69 80 PHE A CA 1
ATOM 662 C C . PHE A 1 80 ? -10.438 14.761 9.660 1.00 78.69 80 PHE A C 1
ATOM 664 O O . PHE A 1 80 ? -10.524 15.351 10.736 1.00 78.69 80 PHE A O 1
ATOM 671 N N . ALA A 1 81 ? -11.396 14.842 8.731 1.00 76.56 81 ALA A N 1
ATOM 672 C CA . ALA A 1 81 ? -12.631 15.601 8.926 1.00 76.56 81 ALA A CA 1
ATOM 673 C C . ALA A 1 81 ? -13.593 14.960 9.945 1.00 76.56 81 ALA A C 1
ATOM 675 O O . ALA A 1 81 ? -14.370 15.670 10.576 1.00 76.56 81 ALA A O 1
ATOM 676 N N . THR A 1 82 ? -13.542 13.635 10.106 1.00 79.88 82 THR A N 1
ATOM 677 C CA . THR A 1 82 ? -14.480 12.879 10.955 1.00 79.88 82 THR A CA 1
ATOM 678 C C . THR A 1 82 ? -13.959 12.689 12.384 1.00 79.88 82 THR A C 1
ATOM 680 O O . THR A 1 82 ? -14.743 12.495 13.307 1.00 79.88 82 THR A O 1
ATOM 683 N N . GLU A 1 83 ? -12.641 12.730 12.592 1.00 79.81 83 GLU A N 1
ATOM 684 C CA . GLU A 1 83 ? -12.038 12.537 13.914 1.00 79.81 83 GLU A CA 1
ATOM 685 C C . GLU A 1 83 ? -12.343 13.715 14.857 1.00 79.81 83 GLU A C 1
ATOM 687 O O . GLU A 1 83 ? -11.952 14.861 14.621 1.00 79.81 83 GLU A O 1
ATOM 692 N N . THR A 1 84 ? -13.031 13.410 15.957 1.00 72.00 84 THR A N 1
ATOM 693 C CA . THR A 1 84 ? -13.461 14.373 16.984 1.00 72.00 84 THR A CA 1
ATOM 694 C C . THR A 1 84 ? -12.415 14.564 18.082 1.00 72.00 84 THR A C 1
ATOM 696 O O . THR A 1 84 ? -12.261 15.663 18.618 1.00 72.00 84 THR A O 1
ATOM 699 N N . LEU A 1 85 ? -11.653 13.514 18.401 1.00 76.25 85 LEU A N 1
ATOM 700 C CA . LEU A 1 85 ? -10.637 13.541 19.447 1.00 76.25 85 LEU A CA 1
ATOM 701 C C . LEU A 1 85 ? -9.405 14.344 19.013 1.00 76.25 85 LEU A C 1
ATOM 703 O O . LEU A 1 85 ? -8.670 13.951 18.105 1.00 76.25 85 LEU A O 1
ATOM 707 N N . LYS A 1 86 ? -9.136 15.441 19.734 1.00 81.75 86 LYS A N 1
ATOM 708 C CA . LYS A 1 86 ? -7.986 16.337 19.513 1.00 81.75 86 LYS A CA 1
ATOM 709 C C . LYS A 1 86 ? -6.641 15.602 19.345 1.00 81.75 86 LYS A C 1
ATOM 711 O O . LYS A 1 86 ? -5.974 15.875 18.348 1.00 81.75 86 LYS A O 1
ATOM 716 N N . PRO A 1 87 ? -6.224 14.671 20.233 1.00 84.06 87 PRO A N 1
ATOM 717 C CA . PRO A 1 87 ? -4.916 14.025 20.090 1.00 84.06 87 PRO A CA 1
ATOM 718 C C . PRO A 1 87 ? -4.850 13.095 18.869 1.00 84.06 87 PRO A C 1
ATOM 720 O O . PRO A 1 87 ? -3.847 13.077 18.158 1.00 84.06 87 PRO A O 1
ATOM 723 N N . ILE A 1 88 ? -5.939 12.387 18.559 1.00 83.50 88 ILE A N 1
ATOM 724 C CA . ILE A 1 88 ? -6.026 11.512 17.380 1.00 83.50 88 ILE A CA 1
ATOM 725 C C . ILE A 1 88 ? -5.934 12.337 16.094 1.00 83.50 88 ILE A C 1
ATOM 727 O O . ILE A 1 88 ? -5.205 11.966 15.174 1.00 83.50 88 ILE A O 1
ATOM 731 N N . LYS A 1 89 ? -6.608 13.491 16.068 1.00 85.69 89 LYS A N 1
ATOM 732 C CA . LYS A 1 89 ? -6.600 14.416 14.935 1.00 85.69 89 LYS A CA 1
ATOM 733 C C . LYS A 1 89 ? -5.201 14.963 14.637 1.00 85.69 89 LYS A C 1
ATOM 735 O O . LYS A 1 89 ? -4.828 15.055 13.470 1.00 85.69 89 LYS A O 1
ATOM 740 N N . ILE A 1 90 ? -4.410 15.274 15.671 1.00 87.25 90 ILE A N 1
ATOM 741 C CA . ILE A 1 90 ? -3.008 15.708 15.520 1.00 87.25 90 ILE A CA 1
ATOM 742 C C . ILE A 1 90 ? -2.166 14.598 14.881 1.00 87.25 90 ILE A C 1
ATOM 744 O O . ILE A 1 90 ? -1.442 14.855 13.924 1.00 87.25 90 ILE A O 1
ATOM 748 N N . ILE A 1 91 ? -2.299 13.355 15.348 1.00 89.19 91 ILE A N 1
ATOM 749 C CA . ILE A 1 91 ? -1.554 12.216 14.785 1.00 89.19 91 ILE A CA 1
ATOM 750 C C . ILE A 1 91 ? -1.917 11.993 13.315 1.00 89.19 91 ILE A C 1
ATOM 752 O O . ILE A 1 91 ? -1.038 11.789 12.482 1.00 89.19 91 ILE A O 1
ATOM 756 N N . THR A 1 92 ? -3.202 12.083 12.967 1.00 86.81 92 THR A N 1
ATOM 757 C CA . THR A 1 92 ? -3.649 11.979 11.571 1.00 86.81 92 THR A CA 1
ATOM 758 C C . THR A 1 92 ? -3.115 13.124 10.709 1.00 86.81 92 THR A C 1
ATOM 760 O O . THR A 1 92 ? -2.775 12.893 9.551 1.00 86.81 92 THR A O 1
ATOM 763 N N . ALA A 1 93 ? -2.988 14.338 11.254 1.00 86.81 93 ALA A N 1
ATOM 764 C CA . ALA A 1 93 ? -2.352 15.453 10.551 1.00 86.81 93 ALA A CA 1
ATOM 765 C C . ALA A 1 93 ? -0.858 15.198 10.303 1.00 86.81 93 ALA A C 1
ATOM 767 O O . ALA A 1 93 ? -0.370 15.453 9.204 1.00 86.81 93 ALA A O 1
ATOM 768 N N . ILE A 1 94 ? -0.145 14.647 11.290 1.00 89.56 94 ILE A N 1
ATOM 769 C CA . ILE A 1 94 ? 1.267 14.267 11.146 1.00 89.56 94 ILE A CA 1
ATOM 770 C C . ILE A 1 94 ? 1.421 13.176 10.073 1.00 89.56 94 ILE A C 1
ATOM 772 O O . ILE A 1 94 ? 2.282 13.305 9.206 1.00 89.56 94 ILE A O 1
ATOM 776 N N . GLU A 1 95 ? 0.556 12.150 10.062 1.00 90.44 95 GLU A N 1
ATOM 777 C CA . GLU A 1 95 ? 0.517 11.133 8.992 1.00 90.44 95 GLU A CA 1
ATOM 778 C C . GLU A 1 95 ? 0.363 11.776 7.614 1.00 90.44 95 GLU A C 1
ATOM 780 O O . GLU A 1 95 ? 1.096 11.458 6.681 1.00 90.44 95 GLU A O 1
ATOM 785 N N . PHE A 1 96 ? -0.603 12.688 7.502 1.00 88.94 96 PHE A N 1
ATOM 786 C CA . PHE A 1 96 ? -0.939 13.363 6.260 1.00 88.94 96 PHE A CA 1
ATOM 787 C C . PHE A 1 96 ? 0.242 14.182 5.731 1.00 88.94 96 PHE A C 1
ATOM 789 O O . PHE A 1 96 ? 0.598 14.054 4.562 1.00 88.94 96 PHE A O 1
ATOM 796 N N . LEU A 1 97 ? 0.896 14.960 6.599 1.00 91.06 97 LEU A N 1
ATOM 797 C CA . LEU A 1 97 ? 2.078 15.747 6.245 1.00 91.06 97 LEU A CA 1
ATOM 798 C C . LEU A 1 97 ? 3.240 14.858 5.791 1.00 91.06 97 LEU A C 1
ATOM 800 O O . LEU A 1 97 ? 3.817 15.105 4.734 1.00 91.06 97 LEU A O 1
ATOM 804 N N . LEU A 1 98 ? 3.557 13.801 6.541 1.00 91.50 98 LEU A N 1
ATOM 805 C CA . LEU A 1 98 ? 4.664 12.901 6.207 1.00 91.50 98 LEU A CA 1
ATOM 806 C C . LEU A 1 98 ? 4.439 12.172 4.875 1.00 91.50 98 LEU A C 1
ATOM 808 O O . LEU A 1 98 ? 5.370 12.036 4.083 1.00 91.50 98 LEU A O 1
ATOM 812 N N . LEU A 1 99 ? 3.204 11.756 4.585 1.00 90.94 99 LEU A N 1
ATOM 813 C CA . LEU A 1 99 ? 2.861 11.136 3.304 1.00 90.94 99 LEU A CA 1
ATOM 814 C C . LEU A 1 99 ? 2.878 12.128 2.136 1.00 90.94 99 LEU A C 1
ATOM 816 O O . LEU A 1 99 ? 3.255 11.738 1.034 1.00 90.94 99 LEU A O 1
ATOM 820 N N . ILE A 1 100 ? 2.523 13.400 2.354 1.00 90.31 100 ILE A N 1
ATOM 821 C CA . ILE A 1 100 ? 2.696 14.443 1.332 1.00 90.31 100 ILE A CA 1
ATOM 822 C C . ILE A 1 100 ? 4.174 14.613 1.000 1.00 90.31 100 ILE A C 1
ATOM 824 O O . ILE A 1 100 ? 4.530 14.593 -0.177 1.00 90.31 100 ILE A O 1
ATOM 828 N N . VAL A 1 101 ? 5.036 14.739 2.016 1.00 90.31 101 VAL A N 1
ATOM 829 C CA . VAL A 1 101 ? 6.485 14.848 1.795 1.00 90.31 101 VAL A CA 1
ATOM 830 C C . VAL A 1 101 ? 6.991 13.632 1.021 1.00 90.31 101 VAL A C 1
ATOM 832 O O . VAL A 1 101 ? 7.707 13.794 0.037 1.00 90.31 101 VAL A O 1
ATOM 835 N N . LEU A 1 102 ? 6.558 12.424 1.393 1.00 89.25 102 LEU A N 1
ATOM 836 C CA . LEU A 1 102 ? 6.928 11.196 0.691 1.00 89.25 102 LEU A CA 1
ATOM 837 C C . LEU A 1 102 ? 6.515 11.221 -0.791 1.00 89.25 102 LEU A C 1
ATOM 839 O O . LEU A 1 102 ? 7.324 10.883 -1.652 1.00 89.25 102 LEU A O 1
ATOM 843 N N . ILE A 1 103 ? 5.291 11.656 -1.106 1.00 88.38 103 ILE A N 1
ATOM 844 C CA . ILE A 1 103 ? 4.811 11.779 -2.491 1.00 88.38 103 ILE A CA 1
ATOM 845 C C . ILE A 1 103 ? 5.633 12.798 -3.278 1.00 88.38 103 ILE A C 1
ATOM 847 O O . ILE A 1 103 ? 6.029 12.509 -4.406 1.00 88.38 103 ILE A O 1
ATOM 851 N N . VAL A 1 104 ? 5.908 13.968 -2.696 1.00 87.81 104 VAL A N 1
ATOM 852 C CA . VAL A 1 104 ? 6.705 15.015 -3.350 1.00 87.81 104 VAL A CA 1
ATOM 853 C C . VAL A 1 104 ? 8.108 14.497 -3.662 1.00 87.81 104 VAL A C 1
ATOM 855 O O . VAL A 1 104 ? 8.576 14.659 -4.786 1.00 87.81 104 VAL A O 1
ATOM 858 N N . LEU A 1 105 ? 8.750 13.806 -2.717 1.00 84.94 105 LEU A N 1
ATOM 859 C CA . LEU A 1 105 ? 10.067 13.200 -2.929 1.00 84.94 105 LEU A CA 1
ATOM 860 C C . LEU A 1 105 ? 10.048 12.167 -4.068 1.00 84.94 105 LEU A C 1
ATOM 862 O O . LEU A 1 105 ? 10.916 12.200 -4.940 1.00 84.94 105 LEU A O 1
ATOM 866 N N . CYS A 1 106 ? 9.028 11.305 -4.114 1.00 82.75 106 CYS A N 1
ATOM 867 C CA . CYS A 1 106 ? 8.867 10.321 -5.190 1.00 82.75 106 CYS A CA 1
ATOM 868 C C . CYS A 1 106 ? 8.588 10.974 -6.551 1.00 82.75 106 CYS A C 1
ATOM 870 O O . CYS A 1 106 ? 9.027 10.476 -7.586 1.00 82.75 106 CYS A O 1
ATOM 872 N N . PHE A 1 107 ? 7.858 12.090 -6.566 1.00 83.88 107 PHE A N 1
ATOM 873 C CA . PHE A 1 107 ? 7.573 12.836 -7.786 1.00 83.88 107 PHE A CA 1
ATOM 874 C C . PHE A 1 107 ? 8.829 13.529 -8.331 1.00 83.88 107 PHE A C 1
ATOM 876 O O . PHE A 1 107 ? 9.120 13.424 -9.519 1.00 83.88 107 PHE A O 1
ATOM 883 N N . LEU A 1 108 ? 9.627 14.166 -7.467 1.00 82.50 108 LEU A N 1
ATOM 884 C CA . LEU A 1 108 ? 10.886 14.814 -7.857 1.00 82.50 108 LEU A CA 1
ATOM 885 C C . LEU A 1 108 ? 11.926 13.820 -8.401 1.00 82.50 108 LEU A C 1
ATOM 887 O O . LEU A 1 108 ? 12.718 14.172 -9.277 1.00 82.50 108 LEU A O 1
ATOM 891 N N . GLN A 1 109 ? 11.891 12.565 -7.945 1.00 78.44 109 GLN A N 1
ATOM 892 C CA . GLN A 1 109 ? 12.735 11.490 -8.473 1.00 78.44 109 GLN A CA 1
ATOM 893 C C . GLN A 1 109 ? 12.480 11.203 -9.963 1.00 78.44 109 GLN A C 1
ATOM 895 O O . GLN A 1 109 ? 13.417 10.858 -10.682 1.00 78.44 109 GLN A O 1
ATOM 900 N N . GLN A 1 110 ? 11.252 11.388 -10.462 1.00 76.12 110 GLN A N 1
ATOM 901 C CA . GLN A 1 110 ? 10.927 11.164 -11.881 1.00 76.12 110 GLN A CA 1
ATOM 902 C C . GLN A 1 110 ? 11.720 12.094 -12.809 1.00 76.12 110 GLN A C 1
ATOM 904 O O . GLN A 1 110 ? 12.084 11.713 -13.918 1.00 76.12 110 GLN A O 1
ATOM 909 N N . PHE A 1 111 ? 12.053 13.295 -12.332 1.00 78.69 111 PHE A N 1
ATOM 910 C CA . PHE A 1 111 ? 12.854 14.268 -13.073 1.00 78.69 111 PHE A CA 1
ATOM 911 C C . PHE A 1 111 ? 14.363 14.049 -12.921 1.00 78.69 111 PHE A C 1
ATOM 913 O O . PHE A 1 111 ? 15.143 14.889 -13.361 1.00 78.69 111 PHE A O 1
ATOM 920 N N . LYS A 1 112 ? 14.790 12.958 -12.263 1.00 71.56 112 LYS A N 1
ATOM 921 C CA . LYS A 1 112 ? 16.189 12.696 -11.875 1.00 71.56 112 LYS A CA 1
ATOM 922 C C . LYS A 1 112 ? 16.833 13.850 -11.087 1.00 71.56 112 LYS A C 1
ATOM 924 O O . LYS A 1 112 ? 18.052 13.900 -10.964 1.00 71.56 112 LYS A O 1
ATOM 929 N N . ALA A 1 113 ? 16.028 14.760 -10.531 1.00 67.75 113 ALA A N 1
ATOM 930 C CA . ALA A 1 113 ? 16.502 15.896 -9.744 1.00 67.75 113 ALA A CA 1
ATOM 931 C C . ALA A 1 113 ? 17.100 15.439 -8.404 1.00 67.75 113 ALA A C 1
ATOM 933 O O . ALA A 1 113 ? 17.957 16.109 -7.834 1.00 67.75 113 ALA A O 1
ATOM 934 N N . ILE A 1 114 ? 16.638 14.289 -7.905 1.00 66.25 114 ILE A N 1
ATOM 935 C CA . ILE A 1 114 ? 17.078 13.668 -6.659 1.00 66.25 114 ILE A CA 1
ATOM 936 C C . ILE A 1 114 ? 17.148 12.155 -6.899 1.00 66.25 114 ILE A C 1
ATOM 938 O O . I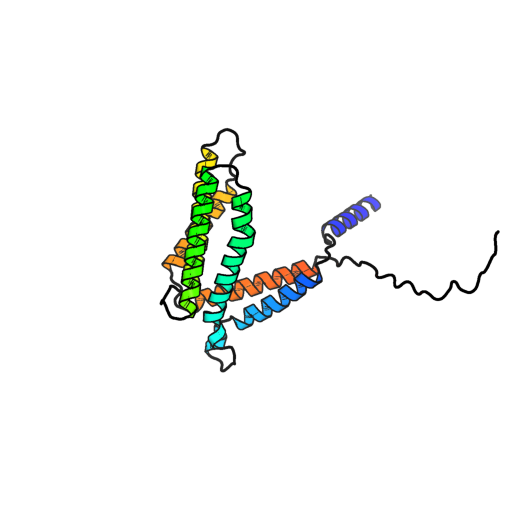LE A 1 114 ? 16.182 11.562 -7.381 1.00 66.25 114 ILE A O 1
ATOM 942 N N . ASN A 1 115 ? 18.260 11.514 -6.530 1.00 64.75 115 ASN A N 1
ATOM 943 C CA . ASN A 1 115 ? 18.347 10.052 -6.449 1.00 64.75 115 ASN A CA 1
ATOM 944 C C . ASN A 1 115 ? 17.680 9.592 -5.152 1.00 64.75 115 ASN A C 1
ATOM 946 O O . ASN A 1 115 ? 18.336 9.291 -4.156 1.00 64.75 115 ASN A O 1
ATOM 950 N N . PHE A 1 116 ? 16.351 9.626 -5.152 1.00 61.50 116 PHE A N 1
ATOM 951 C CA . PHE A 1 116 ? 15.570 9.119 -4.043 1.00 61.50 116 PHE A CA 1
ATOM 952 C C . PHE A 1 116 ? 15.307 7.618 -4.204 1.00 61.50 116 PHE A C 1
ATOM 954 O O . PHE A 1 116 ? 15.461 7.008 -5.258 1.00 61.50 116 PHE A O 1
ATOM 961 N N . ILE A 1 117 ? 14.990 7.033 -3.070 1.00 67.00 117 ILE A N 1
ATOM 962 C CA . ILE A 1 117 ? 14.880 5.625 -2.745 1.00 67.00 117 ILE A CA 1
ATOM 963 C C . ILE A 1 117 ? 13.901 4.837 -3.658 1.00 67.00 117 ILE A C 1
ATOM 965 O O . ILE A 1 117 ? 12.879 5.360 -4.084 1.00 67.00 117 ILE A O 1
ATOM 969 N N . GLY A 1 118 ? 14.179 3.552 -3.929 1.00 73.88 118 GLY A N 1
ATOM 970 C CA . GLY A 1 118 ? 13.342 2.694 -4.786 1.00 73.88 118 GLY A CA 1
ATOM 971 C C . GLY A 1 118 ? 11.907 2.436 -4.270 1.00 73.88 118 GLY A C 1
ATOM 972 O O . GLY A 1 118 ? 11.636 2.564 -3.071 1.00 73.88 118 GLY A O 1
ATOM 973 N N . PRO A 1 119 ? 10.977 1.998 -5.147 1.00 77.00 119 PRO A N 1
ATOM 974 C CA . PRO A 1 119 ? 9.537 1.900 -4.852 1.00 77.00 119 PRO A CA 1
ATOM 975 C C . PRO A 1 119 ? 9.200 0.970 -3.676 1.00 77.00 119 PRO A C 1
ATOM 977 O O . PRO A 1 119 ? 8.233 1.207 -2.952 1.00 77.00 119 PRO A O 1
ATOM 980 N N . CYS A 1 120 ? 10.024 -0.055 -3.441 1.00 81.88 120 CYS A N 1
ATOM 981 C CA . CYS A 1 120 ? 9.891 -0.964 -2.303 1.00 81.88 120 CYS A CA 1
ATOM 982 C C . CYS A 1 120 ? 9.968 -0.235 -0.959 1.00 81.88 120 CYS A C 1
ATOM 984 O O . CYS A 1 120 ? 9.165 -0.469 -0.057 1.00 81.88 120 CYS A O 1
ATOM 986 N N . LEU A 1 121 ? 10.943 0.656 -0.818 1.00 81.88 121 LEU A N 1
ATOM 987 C CA . LEU A 1 121 ? 11.196 1.334 0.443 1.00 81.88 121 LEU A CA 1
ATOM 988 C C . LEU A 1 121 ? 10.189 2.476 0.633 1.00 81.88 121 LEU A C 1
ATOM 990 O O . LEU A 1 121 ? 9.723 2.665 1.750 1.00 81.88 121 LEU A O 1
ATOM 994 N N . VAL A 1 122 ? 9.727 3.139 -0.437 1.00 84.69 122 VAL A N 1
ATOM 995 C CA . VAL A 1 122 ? 8.583 4.073 -0.368 1.00 84.69 122 VAL A CA 1
ATOM 996 C C . VAL A 1 122 ? 7.334 3.370 0.174 1.00 84.69 122 VAL A C 1
ATOM 998 O O . VAL A 1 122 ? 6.685 3.867 1.097 1.00 84.69 122 VAL A O 1
ATOM 1001 N N . PHE A 1 123 ? 7.020 2.184 -0.354 1.00 85.62 123 PHE A N 1
ATOM 1002 C CA . PHE A 1 123 ? 5.916 1.371 0.148 1.00 85.62 123 PHE A CA 1
ATOM 1003 C C . PHE A 1 123 ? 6.141 0.945 1.610 1.00 85.62 123 PHE A C 1
ATOM 1005 O O . PHE A 1 123 ? 5.228 1.047 2.428 1.00 85.62 123 PHE A O 1
ATOM 1012 N N . GLY A 1 124 ? 7.370 0.554 1.964 1.00 86.69 124 GLY A N 1
ATOM 1013 C CA . GLY A 1 124 ? 7.769 0.225 3.333 1.00 86.69 124 GLY A CA 1
ATOM 1014 C C . GLY A 1 124 ? 7.569 1.377 4.323 1.00 86.69 124 GLY A C 1
ATOM 1015 O O . GLY A 1 124 ? 6.956 1.167 5.370 1.00 86.69 124 GLY A O 1
ATOM 1016 N N . ILE A 1 125 ? 8.000 2.599 3.979 1.00 88.62 125 ILE A N 1
ATOM 1017 C CA . ILE A 1 125 ? 7.782 3.813 4.790 1.00 88.62 125 ILE A CA 1
ATOM 1018 C C . ILE A 1 125 ? 6.287 4.048 4.992 1.00 88.62 125 ILE A C 1
ATOM 1020 O O . ILE A 1 125 ? 5.854 4.296 6.116 1.00 88.62 125 ILE A O 1
ATOM 1024 N N . ALA A 1 126 ? 5.491 3.961 3.923 1.00 89.50 126 ALA A N 1
ATOM 1025 C CA . ALA A 1 126 ? 4.056 4.205 4.000 1.00 89.50 126 ALA A CA 1
ATOM 1026 C C . ALA A 1 126 ? 3.348 3.205 4.933 1.00 89.50 126 ALA A C 1
ATOM 1028 O O . ALA A 1 126 ? 2.538 3.609 5.771 1.00 89.50 126 ALA A O 1
ATOM 1029 N N . LEU A 1 127 ? 3.679 1.911 4.834 1.00 90.44 127 LEU A N 1
ATOM 1030 C CA . LEU A 1 127 ? 3.138 0.879 5.726 1.00 90.44 127 LEU A CA 1
ATOM 1031 C C . LEU A 1 127 ? 3.596 1.071 7.172 1.00 90.44 127 LEU A C 1
ATOM 1033 O O . LEU A 1 127 ? 2.782 0.972 8.091 1.00 90.44 127 LEU A O 1
ATOM 1037 N N . TRP A 1 128 ? 4.878 1.376 7.370 1.00 93.00 128 TRP A N 1
ATOM 1038 C CA . TRP A 1 128 ? 5.451 1.590 8.692 1.00 93.00 128 TRP A CA 1
ATOM 1039 C C . TRP A 1 128 ? 4.788 2.774 9.396 1.00 93.00 128 TRP A C 1
ATOM 1041 O O . TRP A 1 128 ? 4.279 2.625 10.507 1.00 93.00 128 TRP A O 1
ATOM 1051 N N . LEU A 1 129 ? 4.690 3.919 8.712 1.00 91.94 129 LEU A N 1
ATOM 1052 C CA . LEU A 1 129 ? 4.028 5.115 9.226 1.00 91.94 129 LEU A CA 1
ATOM 1053 C C . LEU A 1 129 ? 2.578 4.814 9.619 1.00 91.94 129 LEU A C 1
ATOM 1055 O O . LEU A 1 129 ? 2.105 5.220 10.683 1.00 91.94 129 LEU A O 1
ATOM 1059 N N . ARG A 1 130 ? 1.879 4.040 8.781 1.00 90.44 130 ARG A N 1
ATOM 1060 C CA . ARG A 1 130 ? 0.500 3.650 9.047 1.00 90.44 130 ARG A CA 1
ATOM 1061 C C . ARG A 1 130 ? 0.364 2.764 10.283 1.00 90.44 130 ARG A C 1
ATOM 1063 O O . ARG A 1 130 ? -0.544 2.975 11.090 1.00 90.44 130 ARG A O 1
ATOM 1070 N N . GLY A 1 131 ? 1.242 1.776 10.420 1.00 89.81 131 GLY A N 1
ATOM 1071 C CA . GLY A 1 131 ? 1.269 0.881 11.569 1.00 89.81 131 GLY A CA 1
ATOM 1072 C C . GLY A 1 131 ? 1.556 1.636 12.868 1.00 89.81 131 GLY A C 1
ATOM 1073 O O . GLY A 1 131 ? 0.815 1.480 13.838 1.00 89.81 131 GLY A O 1
ATOM 1074 N N . VAL A 1 132 ? 2.544 2.538 12.858 1.00 92.19 132 VAL A N 1
ATOM 1075 C CA . VAL A 1 132 ? 2.875 3.399 14.007 1.00 92.19 132 VAL A CA 1
ATOM 1076 C C . VAL A 1 132 ? 1.660 4.219 14.443 1.00 92.19 132 VAL A C 1
ATOM 1078 O O . VAL A 1 132 ? 1.312 4.219 15.623 1.00 92.19 132 VAL A O 1
ATOM 1081 N N . ASN A 1 133 ? 0.932 4.834 13.508 1.00 90.38 133 ASN A N 1
ATOM 1082 C CA . ASN A 1 133 ? -0.259 5.608 13.864 1.00 90.38 133 ASN A CA 1
ATOM 1083 C C . ASN A 1 133 ? -1.376 4.767 14.479 1.00 90.38 133 ASN A C 1
ATOM 1085 O O . ASN A 1 133 ? -2.093 5.259 15.348 1.00 90.38 133 ASN A O 1
ATOM 1089 N N . TYR A 1 134 ? -1.552 3.513 14.062 1.00 89.00 134 TYR A N 1
ATOM 1090 C CA . TYR A 1 134 ? -2.517 2.623 14.706 1.00 89.00 134 TYR A CA 1
ATOM 1091 C C . TYR A 1 134 ? -2.106 2.244 16.129 1.00 89.00 134 TYR A C 1
ATOM 1093 O O . TYR A 1 134 ? -2.970 2.238 17.003 1.00 89.00 134 TYR A O 1
ATOM 1101 N N . VAL A 1 135 ? -0.816 2.015 16.388 1.00 89.50 135 VAL A N 1
ATOM 1102 C CA . VAL A 1 135 ? -0.319 1.761 17.751 1.00 89.50 135 VAL A CA 1
ATOM 1103 C C . VAL A 1 135 ? -0.536 2.978 18.650 1.00 89.50 135 VAL A C 1
ATOM 1105 O O . VAL A 1 135 ? -1.093 2.838 19.737 1.00 89.50 135 VAL A O 1
ATOM 1108 N N . ILE A 1 136 ? -0.178 4.183 18.191 1.00 87.75 136 ILE A N 1
ATOM 1109 C CA . ILE A 1 136 ? -0.366 5.405 18.990 1.00 87.75 136 ILE A CA 1
ATOM 1110 C C . ILE A 1 136 ? -1.859 5.651 19.250 1.00 87.75 136 ILE A C 1
ATOM 1112 O O . ILE A 1 136 ? -2.245 5.991 20.367 1.00 87.75 136 ILE A O 1
ATOM 1116 N N . LYS A 1 137 ? -2.726 5.430 18.253 1.00 84.69 137 LYS A N 1
ATOM 1117 C CA . LYS A 1 137 ? -4.179 5.537 18.445 1.00 84.69 137 LYS A CA 1
ATOM 1118 C C . LYS A 1 137 ? -4.677 4.531 19.477 1.00 84.69 137 LYS A C 1
ATOM 1120 O O . LYS A 1 137 ? -5.397 4.937 20.379 1.00 84.69 137 LYS A O 1
ATOM 1125 N N . ALA A 1 138 ? -4.267 3.267 19.390 1.00 85.38 138 ALA A N 1
ATOM 1126 C CA . ALA A 1 138 ? -4.643 2.244 20.365 1.00 85.38 138 ALA A CA 1
ATOM 1127 C C . ALA A 1 138 ? -4.255 2.648 21.798 1.00 85.38 138 ALA A C 1
ATOM 1129 O O . ALA A 1 138 ? -5.074 2.545 22.710 1.00 85.38 138 ALA A O 1
ATOM 1130 N N . TYR A 1 139 ? -3.045 3.187 21.973 1.00 85.06 139 TYR A N 1
ATOM 1131 C CA . TYR A 1 139 ? -2.570 3.696 23.258 1.00 85.06 139 TYR A CA 1
ATOM 1132 C C . TYR A 1 139 ? -3.423 4.864 23.781 1.00 85.06 139 TYR A C 1
ATOM 1134 O O . TYR A 1 139 ? -3.801 4.889 24.950 1.00 85.06 139 TYR A O 1
ATOM 1142 N N . LEU A 1 140 ? -3.784 5.814 22.914 1.00 82.44 140 LEU A N 1
ATOM 1143 C CA . LEU A 1 140 ? -4.625 6.949 23.300 1.00 82.44 140 LEU A CA 1
ATOM 1144 C C . LEU A 1 140 ? -6.057 6.541 23.659 1.00 82.44 140 LEU A C 1
ATOM 1146 O O . LEU A 1 140 ? -6.608 7.086 24.612 1.00 82.44 140 LEU A O 1
ATOM 1150 N N . PHE A 1 141 ? -6.644 5.581 22.938 1.00 77.81 141 PHE A N 1
ATOM 1151 C CA . PHE A 1 141 ? -7.973 5.046 23.250 1.00 77.81 141 PHE A CA 1
ATOM 1152 C C . PHE A 1 141 ? -7.996 4.312 24.595 1.00 77.81 141 PHE A C 1
ATOM 1154 O O . PHE A 1 141 ? -8.979 4.411 25.318 1.00 77.81 141 PHE A O 1
ATOM 1161 N N . GLN A 1 142 ? -6.909 3.636 24.981 1.00 73.62 142 GLN A N 1
ATOM 1162 C CA . GLN A 1 142 ? -6.815 2.975 26.288 1.00 73.62 142 GLN A CA 1
ATOM 1163 C C . GLN A 1 142 ? -6.898 3.966 27.463 1.00 73.62 142 GLN A C 1
ATOM 1165 O O . GLN A 1 142 ? -7.305 3.593 28.562 1.00 73.62 142 GLN A O 1
ATOM 1170 N N . HIS A 1 143 ? -6.518 5.228 27.244 1.00 66.44 143 HIS A N 1
ATOM 1171 C CA . HIS A 1 143 ? -6.523 6.265 28.275 1.00 66.44 143 HIS A CA 1
ATOM 1172 C C . HIS A 1 143 ? -7.860 7.019 28.391 1.00 66.44 143 HIS A C 1
ATOM 1174 O O . HIS A 1 143 ? -8.009 7.864 29.274 1.00 66.44 143 HIS A O 1
ATOM 1180 N N . GLN A 1 144 ? -8.831 6.744 27.514 1.00 66.75 144 GLN A N 1
ATOM 1181 C CA . GLN A 1 144 ? -10.155 7.368 27.530 1.00 66.75 144 GLN A CA 1
ATOM 1182 C C . GLN A 1 144 ? -11.167 6.388 28.144 1.00 66.75 144 GLN A C 1
ATOM 1184 O O . GLN A 1 144 ? -11.391 5.305 27.615 1.00 66.75 144 GLN A O 1
ATOM 1189 N N . LYS A 1 145 ? -11.760 6.751 29.289 1.00 56.47 145 LYS A N 1
ATOM 1190 C CA . LYS A 1 145 ? -12.622 5.859 30.092 1.00 56.47 145 LYS A CA 1
ATOM 1191 C C . LYS A 1 145 ? -14.018 5.595 29.501 1.00 56.47 145 LYS A C 1
ATOM 1193 O O . LYS A 1 145 ? -14.649 4.633 29.925 1.00 56.47 145 LYS A O 1
ATOM 1198 N N . ASP A 1 146 ? -14.474 6.402 28.541 1.00 57.22 146 ASP A N 1
ATOM 1199 C CA . ASP A 1 146 ? -15.882 6.433 28.102 1.00 57.22 146 ASP A CA 1
ATOM 1200 C C . ASP A 1 146 ? -16.122 5.974 26.651 1.00 57.22 146 ASP A C 1
ATOM 1202 O O . ASP A 1 146 ? -17.260 5.959 26.182 1.00 57.22 146 ASP A O 1
ATOM 1206 N N . GLU A 1 147 ? -15.078 5.572 25.922 1.00 60.41 147 GLU A N 1
ATOM 1207 C CA . GLU A 1 147 ? -15.212 5.081 24.546 1.00 60.41 147 GLU A CA 1
ATOM 1208 C C . GLU A 1 147 ? -15.040 3.561 24.464 1.00 60.41 147 GLU A C 1
ATOM 1210 O O . GLU A 1 147 ? -14.365 2.936 25.283 1.00 60.41 147 GLU A O 1
ATOM 1215 N N . GLN A 1 148 ? -15.699 2.947 23.475 1.00 61.19 148 GLN A N 1
ATOM 1216 C CA . GLN A 1 148 ? -15.661 1.499 23.272 1.00 61.19 148 GLN A CA 1
ATOM 1217 C C . GLN A 1 148 ? -14.218 0.973 23.227 1.00 61.19 148 GLN A C 1
ATOM 1219 O O . GLN A 1 148 ? -13.353 1.624 22.634 1.00 61.19 148 GLN A O 1
ATOM 1224 N N . PRO A 1 149 ? -13.951 -0.214 23.807 1.00 64.12 149 PRO A N 1
ATOM 1225 C CA . PRO A 1 149 ? -12.605 -0.761 23.863 1.00 64.12 149 PRO A CA 1
ATOM 1226 C C . PRO A 1 149 ? -12.019 -0.865 22.456 1.00 64.12 149 PRO A C 1
ATOM 1228 O O . PRO A 1 149 ? -12.647 -1.408 21.542 1.00 64.12 149 PRO A O 1
ATOM 1231 N N . TYR A 1 150 ? -10.801 -0.348 22.287 1.00 72.31 150 TYR A N 1
ATOM 1232 C CA . TYR A 1 150 ? -10.104 -0.435 21.013 1.00 72.31 150 TYR A CA 1
ATOM 1233 C C . TYR A 1 150 ? -9.904 -1.911 20.644 1.00 72.31 150 TYR A C 1
ATOM 1235 O O . TYR A 1 150 ? -9.304 -2.664 21.418 1.00 72.31 150 TYR A O 1
ATOM 1243 N N . PRO A 1 151 ? -10.402 -2.369 19.488 1.00 81.00 151 PRO A N 1
ATOM 1244 C CA . PRO A 1 151 ? -10.394 -3.787 19.189 1.00 81.00 151 PRO A CA 1
ATOM 1245 C C . PRO A 1 151 ? -8.973 -4.311 18.950 1.00 81.00 151 PRO A C 1
ATOM 1247 O O . PRO A 1 151 ? -8.228 -3.808 18.105 1.00 81.00 151 PRO A O 1
ATOM 1250 N N . VAL A 1 152 ? -8.630 -5.396 19.650 1.00 82.50 152 VAL A N 1
ATOM 1251 C CA . VAL A 1 152 ? -7.290 -6.016 19.653 1.00 82.50 152 VAL A CA 1
ATOM 1252 C C . VAL A 1 152 ? -6.823 -6.417 18.251 1.00 82.50 152 VAL A C 1
ATOM 1254 O O . VAL A 1 152 ? -5.638 -6.313 17.941 1.00 82.50 152 VAL A O 1
ATOM 1257 N N . TYR A 1 153 ? -7.741 -6.807 17.360 1.00 85.44 153 TYR A N 1
ATOM 1258 C CA . TYR A 1 153 ? -7.378 -7.163 15.986 1.00 85.44 153 TYR A CA 1
ATOM 1259 C C . TYR A 1 153 ? -6.736 -5.995 15.220 1.00 85.44 153 TYR A C 1
ATOM 1261 O O . TYR A 1 153 ? -5.885 -6.234 14.367 1.00 85.44 153 TYR A O 1
ATOM 1269 N N . ILE A 1 154 ? -7.079 -4.735 15.527 1.00 85.00 154 ILE A N 1
ATOM 1270 C CA . ILE A 1 154 ? -6.442 -3.579 14.877 1.00 85.00 154 ILE A CA 1
ATOM 1271 C C . ILE A 1 154 ? -5.004 -3.413 15.370 1.00 85.00 154 ILE A C 1
ATOM 1273 O O . ILE A 1 154 ? -4.130 -3.067 14.580 1.00 85.00 154 ILE A O 1
ATOM 1277 N N . LEU A 1 155 ? -4.737 -3.720 16.640 1.00 86.56 155 LEU A N 1
ATOM 1278 C CA . LEU A 1 155 ? -3.385 -3.693 17.194 1.00 86.56 155 LEU A CA 1
ATOM 1279 C C . LEU A 1 155 ? -2.504 -4.789 16.578 1.00 86.56 155 LEU A C 1
ATOM 1281 O O . LEU A 1 155 ? -1.367 -4.518 16.204 1.00 86.56 155 LEU A O 1
ATOM 1285 N N . ILE A 1 156 ? -3.048 -5.992 16.368 1.00 89.56 156 ILE A N 1
ATOM 1286 C CA . ILE A 1 156 ? -2.347 -7.064 15.641 1.00 89.56 156 ILE A CA 1
ATOM 1287 C C . ILE A 1 156 ? -2.010 -6.610 14.213 1.00 89.56 156 ILE A C 1
ATOM 1289 O O . ILE A 1 156 ? -0.868 -6.739 13.776 1.00 89.56 156 ILE A O 1
ATOM 1293 N N . ILE A 1 157 ? -2.973 -6.014 13.499 1.00 89.56 157 ILE A N 1
ATOM 1294 C CA . ILE A 1 157 ? -2.746 -5.455 12.157 1.00 89.56 157 ILE A CA 1
ATOM 1295 C C . ILE A 1 157 ? -1.673 -4.357 12.190 1.00 89.56 157 ILE A C 1
ATOM 1297 O O . ILE A 1 157 ? -0.838 -4.295 11.292 1.00 89.56 157 ILE A O 1
ATOM 1301 N N . ALA A 1 158 ? -1.668 -3.507 13.218 1.00 89.88 158 ALA A N 1
ATOM 1302 C CA . ALA A 1 158 ? -0.681 -2.446 13.382 1.00 89.88 158 ALA A CA 1
ATOM 1303 C C . ALA A 1 158 ? 0.739 -3.002 13.536 1.00 89.88 158 ALA A C 1
ATOM 1305 O O . ALA A 1 158 ? 1.650 -2.543 12.853 1.00 89.88 158 ALA A O 1
ATOM 1306 N N . ILE A 1 159 ? 0.914 -4.028 14.373 1.00 91.56 159 ILE A N 1
ATOM 1307 C CA . ILE A 1 159 ? 2.205 -4.700 14.556 1.00 91.56 159 ILE A CA 1
ATOM 1308 C C . ILE A 1 159 ? 2.657 -5.333 13.239 1.00 91.56 159 ILE A C 1
ATOM 1310 O O . ILE A 1 159 ? 3.790 -5.115 12.826 1.00 91.56 159 ILE A O 1
ATOM 1314 N N . LEU A 1 160 ? 1.765 -6.034 12.531 1.00 91.62 160 LEU A N 1
ATOM 1315 C CA . LEU A 1 160 ? 2.080 -6.620 11.225 1.00 91.62 160 LEU A CA 1
ATOM 1316 C C . LEU A 1 160 ? 2.500 -5.561 10.196 1.00 91.62 160 LEU A C 1
ATOM 1318 O O . LEU A 1 160 ? 3.452 -5.784 9.453 1.00 91.62 160 LEU A O 1
ATOM 1322 N N . LEU A 1 161 ? 1.830 -4.405 10.167 1.00 91.50 161 LEU A N 1
ATOM 1323 C CA . LEU A 1 161 ? 2.181 -3.278 9.297 1.00 91.50 161 LEU A CA 1
ATOM 1324 C C . LEU A 1 161 ? 3.570 -2.719 9.615 1.00 91.50 161 LEU A C 1
ATOM 1326 O O . LEU A 1 161 ? 4.349 -2.481 8.694 1.00 91.50 161 LEU A O 1
ATOM 1330 N N . ILE A 1 162 ? 3.890 -2.538 10.900 1.00 92.88 162 ILE A N 1
ATOM 1331 C CA . ILE A 1 162 ? 5.212 -2.076 11.338 1.00 92.88 162 ILE A CA 1
ATOM 1332 C C . ILE A 1 162 ? 6.272 -3.107 10.959 1.00 92.88 162 ILE A C 1
ATOM 1334 O O . ILE A 1 162 ? 7.257 -2.743 10.328 1.00 92.88 162 ILE A O 1
ATOM 1338 N N . SER A 1 163 ? 6.065 -4.385 11.287 1.00 92.44 163 SER A N 1
ATOM 1339 C CA . SER A 1 163 ? 7.017 -5.457 10.986 1.00 92.44 163 SER A CA 1
ATOM 1340 C C . SER A 1 163 ? 7.257 -5.605 9.486 1.00 92.44 163 SER A C 1
ATOM 1342 O O . SER A 1 163 ? 8.408 -5.674 9.061 1.00 92.44 163 SER A O 1
ATOM 1344 N N . LEU A 1 164 ? 6.197 -5.602 8.671 1.00 88.81 164 LEU A N 1
ATOM 1345 C CA . LEU A 1 164 ? 6.310 -5.675 7.215 1.00 88.81 164 LEU A CA 1
ATOM 1346 C C . LEU A 1 164 ? 6.985 -4.422 6.646 1.00 88.81 164 LEU A C 1
ATOM 1348 O O . LEU A 1 164 ? 7.866 -4.537 5.800 1.00 88.81 164 LEU A O 1
ATOM 1352 N N . GLY A 1 165 ? 6.619 -3.234 7.133 1.00 86.50 165 GLY A N 1
ATOM 1353 C CA . GLY A 1 165 ? 7.254 -1.976 6.750 1.00 86.50 165 GLY A CA 1
ATOM 1354 C C . GLY A 1 165 ? 8.750 -1.986 7.058 1.00 86.50 165 GLY A C 1
ATOM 1355 O O . GLY A 1 165 ? 9.559 -1.791 6.158 1.00 86.50 165 GLY A O 1
ATOM 1356 N N . SER A 1 166 ? 9.134 -2.316 8.292 1.00 88.69 166 SER A N 1
ATOM 1357 C CA . SER A 1 166 ? 10.532 -2.450 8.717 1.00 88.69 166 SER A CA 1
ATOM 1358 C C . SER A 1 166 ? 11.294 -3.512 7.927 1.00 88.69 166 SER A C 1
ATOM 1360 O O . SER A 1 166 ? 12.448 -3.289 7.573 1.00 88.69 166 SER A O 1
ATOM 1362 N N . PHE A 1 167 ? 10.659 -4.636 7.593 1.00 86.62 167 PHE A N 1
ATOM 1363 C CA . PHE A 1 167 ? 11.261 -5.659 6.742 1.00 86.62 167 PHE A CA 1
ATOM 1364 C C . PHE A 1 167 ? 11.555 -5.133 5.330 1.00 86.62 167 PHE A C 1
ATOM 1366 O O . PHE A 1 167 ? 12.649 -5.348 4.813 1.00 86.62 167 PHE A O 1
ATOM 1373 N N . LEU A 1 168 ? 10.611 -4.411 4.717 1.00 84.62 168 LEU A N 1
ATOM 1374 C CA . LEU A 1 168 ? 10.788 -3.803 3.392 1.00 84.62 168 LEU A CA 1
ATOM 1375 C C . LEU A 1 168 ? 11.819 -2.665 3.396 1.00 84.62 168 LEU A C 1
ATOM 1377 O O . LEU A 1 168 ? 12.512 -2.469 2.399 1.00 84.62 168 LEU A O 1
ATOM 1381 N N . LEU A 1 169 ? 11.926 -1.937 4.511 1.00 83.38 169 LEU A N 1
ATOM 1382 C CA . LEU A 1 169 ? 12.954 -0.920 4.739 1.00 83.38 169 LEU A CA 1
ATOM 1383 C C . LEU A 1 169 ? 14.353 -1.546 4.835 1.00 83.38 169 LEU A C 1
ATOM 1385 O O . LEU A 1 169 ? 15.291 -1.048 4.218 1.00 83.38 169 LEU A O 1
ATOM 1389 N N . ALA A 1 170 ? 14.485 -2.636 5.595 1.00 79.69 170 ALA A N 1
ATOM 1390 C CA . ALA A 1 170 ? 15.763 -3.294 5.851 1.00 79.69 170 ALA A CA 1
ATOM 1391 C C . ALA A 1 170 ? 16.289 -4.057 4.629 1.00 79.69 170 ALA A C 1
ATOM 1393 O O . ALA A 1 170 ? 17.477 -4.000 4.326 1.00 79.69 170 ALA A O 1
ATOM 1394 N N . ASN A 1 171 ? 15.407 -4.748 3.906 1.00 72.06 171 ASN A N 1
ATOM 1395 C CA . ASN A 1 171 ? 15.801 -5.615 2.798 1.00 72.06 171 ASN A CA 1
ATOM 1396 C C . ASN A 1 171 ? 15.847 -4.915 1.447 1.00 72.06 171 ASN A C 1
ATOM 1398 O O . ASN A 1 171 ? 15.719 -5.634 0.461 1.00 72.06 171 ASN A O 1
ATOM 1402 N N . ASN A 1 172 ? 16.002 -3.573 1.414 1.00 62.28 172 ASN A N 1
ATOM 1403 C CA . ASN A 1 172 ? 15.988 -2.706 0.224 1.00 62.28 172 ASN A CA 1
ATOM 1404 C C . ASN A 1 172 ? 16.092 -3.542 -1.049 1.00 62.28 172 ASN A C 1
ATOM 1406 O O . ASN A 1 172 ? 17.201 -3.904 -1.445 1.00 62.28 172 ASN A O 1
ATOM 1410 N N . PHE A 1 173 ? 14.934 -3.974 -1.574 1.00 62.28 173 PHE A N 1
ATOM 1411 C CA . PHE A 1 173 ? 14.873 -4.961 -2.646 1.00 62.28 173 PHE A CA 1
ATOM 1412 C C . PHE A 1 173 ? 15.385 -4.263 -3.904 1.00 62.28 173 PHE A C 1
ATOM 1414 O O . PHE A 1 173 ? 14.615 -3.791 -4.731 1.00 62.28 173 PHE A O 1
ATOM 1421 N N . ALA A 1 174 ? 16.706 -4.150 -4.011 1.00 51.84 174 ALA A N 1
ATOM 1422 C CA . ALA A 1 174 ? 17.419 -3.463 -5.073 1.00 51.84 174 ALA A CA 1
ATOM 1423 C C . ALA A 1 174 ? 17.368 -4.259 -6.388 1.00 51.84 174 ALA A C 1
ATOM 1425 O O . ALA A 1 174 ? 17.857 -3.799 -7.413 1.00 51.84 174 ALA A O 1
ATOM 1426 N N . GLY A 1 175 ? 16.760 -5.451 -6.362 1.00 59.56 175 GLY A N 1
ATOM 1427 C CA . GLY A 1 175 ? 16.457 -6.271 -7.527 1.00 59.56 175 GLY A CA 1
ATOM 1428 C C . GLY A 1 175 ? 14.961 -6.352 -7.841 1.00 59.56 175 GLY A C 1
ATOM 1429 O O . GLY A 1 175 ? 14.103 -5.746 -7.204 1.00 59.56 175 GLY A O 1
ATOM 1430 N N . ASN A 1 176 ? 14.629 -7.199 -8.811 1.00 68.25 176 ASN A N 1
ATOM 1431 C CA . ASN A 1 176 ? 13.276 -7.351 -9.351 1.00 68.25 176 ASN A CA 1
ATOM 1432 C C . ASN A 1 176 ? 12.248 -7.999 -8.391 1.00 68.25 176 ASN A C 1
ATOM 1434 O O . ASN A 1 176 ? 11.085 -8.156 -8.760 1.00 68.25 176 ASN A O 1
ATOM 1438 N N . GLY A 1 177 ? 12.646 -8.396 -7.176 1.00 74.44 177 GLY A N 1
ATOM 1439 C CA . GLY A 1 177 ? 11.803 -9.150 -6.235 1.00 74.44 177 GLY A CA 1
ATOM 1440 C C . GLY A 1 177 ? 10.537 -8.406 -5.799 1.00 74.44 177 GLY A C 1
ATOM 1441 O O . GLY A 1 177 ? 9.455 -8.992 -5.768 1.00 74.44 177 GLY A O 1
ATOM 1442 N N . PHE A 1 178 ? 10.636 -7.098 -5.549 1.00 74.69 178 PHE A N 1
ATOM 1443 C CA . PHE A 1 178 ? 9.461 -6.280 -5.235 1.00 74.69 178 PHE A CA 1
ATOM 1444 C C . PHE A 1 178 ? 8.496 -6.186 -6.428 1.00 74.69 178 PHE A C 1
ATOM 1446 O O . PHE A 1 178 ? 7.285 -6.291 -6.252 1.00 74.69 178 PHE A O 1
ATOM 1453 N N . MET A 1 179 ? 9.019 -6.069 -7.653 1.00 74.62 179 MET A N 1
ATOM 1454 C CA . MET A 1 179 ? 8.191 -6.025 -8.864 1.00 74.62 179 MET A CA 1
ATOM 1455 C C . MET A 1 179 ? 7.456 -7.344 -9.109 1.00 74.62 179 MET A C 1
ATOM 1457 O O . MET A 1 179 ? 6.283 -7.325 -9.478 1.00 74.62 179 MET A O 1
ATOM 1461 N N . TRP A 1 180 ? 8.105 -8.483 -8.845 1.00 79.19 180 TRP A N 1
ATOM 1462 C CA . TRP A 1 180 ? 7.447 -9.793 -8.848 1.00 79.19 180 TRP A CA 1
ATOM 1463 C C . TRP A 1 180 ? 6.297 -9.842 -7.845 1.00 79.19 180 TRP A C 1
ATOM 1465 O O . TRP A 1 180 ? 5.184 -10.213 -8.214 1.00 79.19 180 TRP A O 1
ATOM 1475 N N . ALA A 1 181 ? 6.545 -9.434 -6.597 1.00 80.81 181 ALA A N 1
ATOM 1476 C CA . ALA A 1 181 ? 5.528 -9.441 -5.551 1.00 80.81 181 ALA A CA 1
ATOM 1477 C C . ALA A 1 181 ? 4.321 -8.560 -5.921 1.00 80.81 181 ALA A C 1
ATOM 1479 O O . ALA A 1 181 ? 3.179 -9.011 -5.820 1.00 80.81 181 ALA A O 1
ATOM 1480 N N . VAL A 1 182 ? 4.563 -7.341 -6.418 1.00 79.38 182 VAL A N 1
ATOM 1481 C CA . VAL A 1 182 ? 3.504 -6.420 -6.860 1.00 79.38 182 VAL A CA 1
ATOM 1482 C C . VAL A 1 182 ? 2.723 -7.013 -8.032 1.00 79.38 182 VAL A C 1
ATOM 1484 O O . VAL A 1 182 ? 1.498 -7.091 -7.958 1.00 79.38 182 VAL A O 1
ATOM 1487 N N . SER A 1 183 ? 3.408 -7.503 -9.065 1.00 80.31 183 SER A N 1
ATOM 1488 C CA . SER A 1 183 ? 2.775 -8.066 -10.266 1.00 80.31 183 SER A CA 1
ATOM 1489 C C . SER A 1 183 ? 1.912 -9.286 -9.942 1.00 80.31 183 SER A C 1
ATOM 1491 O O . SER A 1 183 ? 0.749 -9.345 -10.339 1.00 80.31 183 SER A O 1
ATOM 1493 N N . ILE A 1 184 ? 2.432 -10.226 -9.143 1.00 84.94 184 ILE A N 1
ATOM 1494 C CA . ILE A 1 184 ? 1.678 -11.407 -8.698 1.00 84.94 184 ILE A CA 1
ATOM 1495 C C . ILE A 1 184 ? 0.470 -10.979 -7.860 1.00 84.94 184 ILE A C 1
ATOM 1497 O O . ILE A 1 184 ? -0.634 -11.475 -8.083 1.00 84.94 184 ILE A O 1
ATOM 1501 N N . SER A 1 185 ? 0.639 -10.029 -6.934 1.00 84.06 185 SER A N 1
ATOM 1502 C CA . SER A 1 185 ? -0.469 -9.538 -6.107 1.00 84.06 185 SER A CA 1
ATOM 1503 C C . SER A 1 185 ? -1.568 -8.870 -6.939 1.00 84.06 185 SER A C 1
ATOM 1505 O O . SER A 1 185 ? -2.750 -9.093 -6.679 1.00 84.06 185 SER A O 1
ATOM 1507 N N . MET A 1 186 ? -1.196 -8.123 -7.985 1.00 82.94 186 MET A N 1
ATOM 1508 C CA . MET A 1 186 ? -2.133 -7.509 -8.925 1.00 82.94 186 MET A CA 1
ATOM 1509 C C . MET A 1 186 ? -2.905 -8.564 -9.708 1.00 82.94 186 MET A C 1
ATOM 1511 O O . MET A 1 186 ? -4.124 -8.453 -9.831 1.00 82.94 186 MET A O 1
ATOM 1515 N N . ILE A 1 187 ? -2.225 -9.603 -10.198 1.00 85.00 187 ILE A N 1
ATOM 1516 C CA . ILE A 1 187 ? -2.865 -10.707 -10.921 1.00 85.00 187 ILE A CA 1
ATOM 1517 C C . ILE A 1 187 ? -3.844 -11.444 -10.000 1.00 85.00 187 ILE A C 1
ATOM 1519 O O . ILE A 1 187 ? -4.987 -11.678 -10.389 1.00 85.00 187 ILE A O 1
ATOM 1523 N N . LEU A 1 188 ? -3.443 -11.747 -8.761 1.00 87.50 188 LEU A N 1
ATOM 1524 C CA . LEU A 1 188 ? -4.300 -12.417 -7.779 1.00 87.50 188 LEU A CA 1
ATOM 1525 C C . LEU A 1 188 ? -5.521 -11.570 -7.397 1.00 87.50 188 LEU A C 1
ATOM 1527 O O . LEU A 1 188 ? -6.643 -12.077 -7.392 1.00 87.50 188 LEU A O 1
ATOM 1531 N N . ALA A 1 189 ? -5.330 -10.277 -7.120 1.00 83.38 189 ALA A N 1
ATOM 1532 C CA . ALA A 1 189 ? -6.426 -9.358 -6.820 1.00 83.38 189 ALA A CA 1
ATOM 1533 C C . ALA A 1 189 ? -7.396 -9.238 -8.005 1.00 83.38 189 ALA A C 1
ATOM 1535 O O . ALA A 1 189 ? -8.614 -9.273 -7.824 1.00 83.38 189 ALA A O 1
ATOM 1536 N N . SER A 1 190 ? -6.862 -9.178 -9.226 1.00 82.38 190 SER A N 1
ATOM 1537 C CA . SER A 1 190 ? -7.656 -9.110 -10.454 1.00 82.38 190 SER A CA 1
ATOM 1538 C C . SER A 1 190 ? -8.446 -10.395 -10.696 1.00 82.38 190 SER A C 1
ATOM 1540 O O . SER A 1 190 ? -9.636 -10.336 -11.005 1.00 82.38 190 SER A O 1
ATOM 1542 N N . ALA A 1 191 ? -7.835 -11.561 -10.472 1.00 83.75 191 ALA A N 1
ATOM 1543 C CA . ALA A 1 191 ? -8.521 -12.848 -10.526 1.00 83.75 191 ALA A CA 1
ATOM 1544 C C . ALA A 1 191 ? -9.660 -12.917 -9.496 1.00 83.75 191 ALA A C 1
ATOM 1546 O O . ALA A 1 191 ? -10.769 -13.339 -9.828 1.00 83.75 191 ALA A O 1
ATOM 1547 N N . PHE A 1 192 ? -9.433 -12.425 -8.274 1.00 84.56 192 PHE A N 1
ATOM 1548 C CA . PHE A 1 192 ? -10.474 -12.348 -7.250 1.00 84.56 192 PHE A CA 1
ATOM 1549 C C . PHE A 1 192 ? -11.628 -11.423 -7.666 1.00 84.56 192 PHE A C 1
ATOM 1551 O O . PHE A 1 192 ? -12.793 -11.780 -7.490 1.00 84.56 192 PHE A O 1
ATOM 1558 N N . CYS A 1 193 ? -11.336 -10.269 -8.280 1.00 80.25 193 CYS A N 1
ATOM 1559 C CA . CYS A 1 193 ? -12.356 -9.373 -8.833 1.00 80.25 193 CYS A CA 1
ATOM 1560 C C . CYS A 1 193 ? -13.193 -10.040 -9.931 1.00 80.25 193 CYS A C 1
ATOM 1562 O O . CYS A 1 193 ? -14.411 -9.865 -9.949 1.00 80.25 193 CYS A O 1
ATOM 1564 N N . ILE A 1 194 ? -12.571 -10.832 -10.808 1.00 81.44 194 ILE A N 1
ATOM 1565 C CA . ILE A 1 194 ? -13.273 -11.578 -11.860 1.00 81.44 194 ILE A CA 1
ATOM 1566 C C . ILE A 1 194 ? -14.191 -12.641 -11.240 1.00 81.44 194 ILE A C 1
ATOM 1568 O O . ILE A 1 194 ? -15.372 -12.701 -11.583 1.00 81.44 194 ILE A O 1
ATOM 1572 N N . ILE A 1 195 ? -13.688 -13.431 -10.284 1.00 81.75 195 ILE A N 1
ATOM 1573 C CA . ILE A 1 195 ? -14.472 -14.452 -9.566 1.00 81.75 195 ILE A CA 1
ATOM 1574 C C . ILE A 1 195 ? -15.657 -13.809 -8.837 1.00 81.75 195 ILE A C 1
ATOM 1576 O O . ILE A 1 195 ? -16.787 -14.284 -8.939 1.00 81.75 195 ILE A O 1
ATOM 1580 N N . TYR A 1 196 ? -15.425 -12.698 -8.135 1.00 77.50 196 TYR A N 1
ATOM 1581 C CA . TYR A 1 196 ? -16.490 -11.962 -7.461 1.00 77.50 196 TYR A CA 1
ATOM 1582 C C . TYR A 1 196 ? -17.501 -11.385 -8.459 1.00 77.50 196 TYR A C 1
ATOM 1584 O O . TYR A 1 196 ? -18.705 -11.417 -8.206 1.00 77.50 196 TYR A O 1
ATOM 1592 N N . GLY A 1 197 ? -17.024 -10.928 -9.619 1.00 68.88 197 GLY A N 1
ATOM 1593 C CA . GLY A 1 197 ? -17.850 -10.555 -10.760 1.00 68.88 197 GLY A CA 1
ATOM 1594 C C . GLY A 1 197 ? -18.826 -11.669 -11.127 1.00 68.88 197 GLY A C 1
ATOM 1595 O O . GLY A 1 197 ? -20.024 -11.425 -11.125 1.00 68.88 197 GLY A O 1
ATOM 1596 N N . PHE A 1 198 ? -18.355 -12.905 -11.320 1.00 72.56 198 PHE A N 1
ATOM 1597 C CA . PHE A 1 198 ? -19.218 -14.053 -11.643 1.00 72.56 198 PHE A CA 1
ATOM 1598 C C . PHE A 1 198 ? -20.290 -14.362 -10.585 1.00 72.56 198 PHE A C 1
ATOM 1600 O O . PHE A 1 198 ? -21.373 -14.835 -10.931 1.00 72.56 198 PHE A O 1
ATOM 1607 N N . ILE A 1 199 ? -20.021 -14.093 -9.304 1.00 75.12 199 ILE A N 1
ATOM 1608 C CA . ILE A 1 199 ? -20.980 -14.327 -8.209 1.00 75.12 199 ILE A CA 1
ATOM 1609 C C . ILE A 1 199 ? -22.108 -13.277 -8.210 1.00 75.12 199 ILE A C 1
ATOM 1611 O O . ILE A 1 199 ? -23.232 -13.543 -7.768 1.00 75.12 199 ILE A O 1
ATOM 1615 N N . VAL A 1 200 ? -21.837 -12.067 -8.700 1.00 68.44 200 VAL A N 1
ATOM 1616 C CA . VAL A 1 200 ? -22.793 -10.958 -8.703 1.00 68.44 200 VAL A CA 1
ATOM 1617 C C . VAL A 1 200 ? -23.723 -11.068 -9.912 1.00 68.44 200 VAL A C 1
ATOM 1619 O O . VAL A 1 200 ? -23.296 -11.020 -11.054 1.00 68.44 200 VAL A O 1
ATOM 1622 N N . ILE A 1 201 ? -25.035 -11.155 -9.687 1.00 61.22 201 ILE A N 1
ATOM 1623 C CA . ILE A 1 201 ? -26.013 -11.187 -10.784 1.00 61.22 201 ILE A CA 1
ATOM 1624 C C . ILE A 1 201 ? -26.266 -9.750 -11.281 1.00 61.22 201 ILE A C 1
ATOM 1626 O O . ILE A 1 201 ? -26.574 -8.874 -10.458 1.00 61.22 201 ILE A O 1
ATOM 1630 N N . PRO A 1 202 ? -26.203 -9.478 -12.601 1.00 56.84 202 PRO A N 1
ATOM 1631 C CA . PRO A 1 202 ? -26.497 -8.156 -13.142 1.00 56.84 202 PRO A CA 1
ATOM 1632 C C . PRO A 1 202 ? -27.939 -7.746 -12.822 1.00 56.84 202 PRO A C 1
ATOM 1634 O O . PRO A 1 202 ? -28.894 -8.498 -13.039 1.00 56.84 202 PRO A O 1
ATOM 1637 N N . ASN A 1 203 ? -28.119 -6.523 -12.319 1.00 50.69 203 ASN A N 1
ATOM 1638 C CA . ASN A 1 203 ? -29.451 -5.963 -12.129 1.00 50.69 203 ASN A CA 1
ATOM 1639 C C . ASN A 1 203 ? -30.022 -5.581 -13.504 1.00 50.69 203 ASN A C 1
ATOM 1641 O O . ASN A 1 203 ? -29.764 -4.480 -13.989 1.00 50.69 203 ASN A O 1
ATOM 1645 N N . LYS A 1 204 ? -30.762 -6.492 -14.154 1.00 45.88 204 LYS A N 1
ATOM 1646 C CA . LYS A 1 204 ? -31.532 -6.174 -15.366 1.00 45.88 204 LYS A CA 1
ATOM 1647 C C . LYS A 1 204 ? -32.540 -5.071 -15.022 1.00 45.88 204 LYS A C 1
ATOM 1649 O O . LYS A 1 204 ? -33.636 -5.356 -14.551 1.00 45.88 204 LYS A O 1
ATOM 1654 N N . LYS A 1 205 ? -32.184 -3.807 -15.262 1.00 39.88 205 LYS A N 1
ATOM 1655 C CA . LYS A 1 205 ? -33.188 -2.797 -15.591 1.00 39.88 205 LYS A CA 1
ATOM 1656 C C . LYS A 1 205 ? -33.642 -3.133 -17.004 1.00 39.88 205 LYS A C 1
ATOM 1658 O O . LYS A 1 205 ? -32.883 -2.928 -17.947 1.00 39.88 205 LYS A O 1
ATOM 1663 N N . SER A 1 206 ? -34.825 -3.724 -17.140 1.00 32.66 206 SER A N 1
ATOM 1664 C CA . SER A 1 206 ? -35.462 -3.861 -18.443 1.00 32.66 206 SER A CA 1
ATOM 1665 C C . SER A 1 206 ? -35.636 -2.459 -19.026 1.00 32.66 206 SER A C 1
ATOM 1667 O O . SER A 1 206 ? -36.395 -1.654 -18.490 1.00 32.66 206 SER A O 1
ATOM 1669 N N . LYS A 1 207 ? -34.926 -2.156 -20.114 1.00 35.00 207 LYS A N 1
ATOM 1670 C CA . LYS A 1 207 ? -35.440 -1.212 -21.104 1.00 35.00 207 LYS A CA 1
ATOM 1671 C C . LYS A 1 207 ? -36.700 -1.875 -21.668 1.00 35.00 207 LYS A C 1
ATOM 1673 O O . LYS A 1 207 ? -36.580 -2.772 -22.493 1.00 35.00 207 LYS A O 1
ATOM 1678 N N . GLN A 1 208 ? -37.882 -1.516 -21.167 1.00 32.06 208 GLN A N 1
ATOM 1679 C CA . GLN A 1 208 ? -39.066 -1.582 -22.016 1.00 32.06 208 GLN A CA 1
ATOM 1680 C C . GLN A 1 208 ? -38.889 -0.439 -23.008 1.00 32.06 208 GLN A C 1
ATOM 1682 O O . GLN A 1 208 ? -38.933 0.732 -22.641 1.00 32.06 208 GLN A O 1
ATOM 1687 N N . ILE A 1 209 ? -38.542 -0.804 -24.234 1.00 35.91 209 ILE A N 1
ATOM 1688 C CA . ILE A 1 209 ? -38.763 0.040 -25.396 1.00 35.91 209 ILE A CA 1
ATOM 1689 C C . ILE A 1 209 ? -40.291 0.072 -25.510 1.00 35.91 209 ILE A C 1
ATOM 1691 O O . ILE A 1 209 ? -40.895 -0.959 -25.790 1.00 35.91 209 ILE A O 1
ATOM 1695 N N . GLN A 1 210 ? -40.916 1.186 -25.127 1.00 33.03 210 GLN A N 1
ATOM 1696 C CA . GLN A 1 210 ? -42.281 1.479 -25.555 1.00 33.03 210 GLN A CA 1
ATOM 1697 C C . GLN A 1 210 ? -42.200 1.659 -27.070 1.00 33.03 210 GLN A C 1
ATOM 1699 O O . GLN A 1 210 ? -41.550 2.598 -27.521 1.00 33.03 210 GLN A O 1
ATOM 1704 N N . ASP A 1 211 ? -42.776 0.726 -27.823 1.00 33.38 211 ASP A N 1
ATOM 1705 C CA . ASP A 1 211 ? -43.164 0.948 -29.215 1.00 33.38 211 ASP A CA 1
ATOM 1706 C C . ASP A 1 211 ? -44.348 1.926 -29.200 1.00 33.38 211 ASP A C 1
ATOM 1708 O O . ASP A 1 211 ? -45.399 1.575 -28.657 1.00 33.38 211 ASP A O 1
ATOM 1712 N N . PRO A 1 212 ? -44.224 3.154 -29.730 1.00 40.25 212 PRO A N 1
ATOM 1713 C CA . PRO A 1 212 ? -45.349 4.057 -29.878 1.00 40.25 212 PRO A CA 1
ATOM 1714 C C . PRO A 1 212 ? -45.928 3.861 -31.280 1.00 40.25 212 PRO A C 1
ATOM 1716 O O . PRO A 1 212 ? -45.650 4.646 -32.183 1.00 40.25 212 PRO A O 1
ATOM 1719 N N . THR A 1 213 ? -46.655 2.769 -31.523 1.00 38.41 213 THR A N 1
ATOM 1720 C CA . THR A 1 213 ? -47.371 2.601 -32.803 1.00 38.41 213 THR A CA 1
ATOM 1721 C C . THR A 1 213 ? -48.550 1.637 -32.684 1.00 38.41 213 THR A C 1
ATOM 1723 O O . THR A 1 213 ? -48.594 0.653 -33.403 1.00 38.41 213 THR A O 1
ATOM 1726 N N . PHE A 1 214 ? -49.488 1.855 -31.755 1.00 36.06 214 PHE A N 1
ATOM 1727 C CA . PHE A 1 214 ? -50.763 1.106 -31.747 1.00 36.06 214 PHE A CA 1
ATOM 1728 C C . PHE A 1 214 ? -51.927 1.829 -31.028 1.00 36.06 214 PHE A C 1
ATOM 1730 O O . PHE A 1 214 ? -52.852 1.174 -30.560 1.00 36.06 214 PHE A O 1
ATOM 1737 N N . GLU A 1 215 ? -51.918 3.167 -30.938 1.00 39.56 215 GLU A N 1
ATOM 1738 C CA . GLU A 1 215 ? -53.019 3.942 -30.316 1.00 39.56 215 GLU A CA 1
ATOM 1739 C C . GLU A 1 215 ? -53.727 4.937 -31.262 1.00 39.56 215 GLU A C 1
ATOM 1741 O O . GLU A 1 215 ? -54.534 5.733 -30.800 1.00 39.56 215 GLU A O 1
ATOM 1746 N N . ASP A 1 216 ? -53.523 4.850 -32.583 1.00 40.56 216 ASP A N 1
ATOM 1747 C CA . ASP A 1 216 ? -54.243 5.695 -33.562 1.00 40.56 216 ASP A CA 1
ATOM 1748 C C . ASP A 1 216 ? -55.531 5.056 -34.136 1.00 40.56 216 ASP A C 1
ATOM 1750 O O . ASP A 1 216 ? -56.158 5.631 -35.021 1.00 40.56 216 ASP A O 1
ATOM 1754 N N . GLU A 1 217 ? -55.988 3.899 -33.633 1.00 43.22 217 GLU A N 1
ATOM 1755 C CA . GLU A 1 217 ? -57.170 3.204 -34.193 1.00 43.22 217 GLU A CA 1
ATOM 1756 C C . GLU A 1 217 ? -58.416 3.108 -33.294 1.00 43.22 217 GLU A C 1
ATOM 1758 O O . GLU A 1 217 ? -59.396 2.493 -33.704 1.00 43.22 217 GLU A O 1
ATOM 1763 N N . MET A 1 218 ? -58.482 3.745 -32.119 1.00 40.97 218 MET A N 1
ATOM 1764 C CA . MET A 1 218 ? -59.746 3.779 -31.357 1.00 40.97 218 MET A CA 1
ATOM 1765 C C . MET A 1 218 ? -60.068 5.160 -30.795 1.00 40.97 218 MET A C 1
ATOM 1767 O O . MET A 1 218 ? -59.871 5.446 -29.616 1.00 40.97 218 MET A O 1
ATOM 1771 N N . GLY A 1 219 ? -60.632 6.006 -31.657 1.00 39.00 219 GLY A N 1
ATOM 1772 C CA . GLY A 1 219 ? -61.361 7.189 -31.224 1.00 39.00 219 GLY A CA 1
ATOM 1773 C C . GLY A 1 219 ? -62.638 6.816 -30.472 1.00 39.00 219 GLY A C 1
ATOM 1774 O O . GLY A 1 219 ? -63.402 5.979 -30.941 1.00 39.00 219 GLY A O 1
ATOM 1775 N N . ILE A 1 220 ? -62.889 7.484 -29.343 1.00 38.56 220 ILE A N 1
ATOM 1776 C CA . ILE A 1 220 ? -64.235 7.729 -28.812 1.00 38.56 220 ILE A CA 1
ATOM 1777 C C . ILE A 1 220 ? -64.244 9.136 -28.202 1.00 38.56 220 ILE A C 1
ATOM 1779 O O . ILE A 1 220 ? -63.573 9.407 -27.207 1.00 38.56 220 ILE A O 1
ATOM 1783 N N . GLU A 1 221 ? -65.022 10.019 -28.829 1.00 36.25 221 GLU A N 1
ATOM 1784 C CA . GLU A 1 221 ? -65.448 11.311 -28.297 1.00 36.25 221 GLU A CA 1
ATOM 1785 C C . GLU A 1 221 ? -66.096 11.162 -26.915 1.00 36.25 221 GLU A C 1
ATOM 1787 O O . GLU A 1 221 ? -66.945 10.297 -26.714 1.00 36.25 221 GLU A O 1
ATOM 1792 N N . THR A 1 222 ? -65.806 12.073 -25.985 1.00 35.75 222 THR A N 1
ATOM 1793 C CA . THR A 1 222 ? -66.820 12.520 -25.018 1.00 35.75 222 THR A CA 1
ATOM 1794 C C . THR A 1 222 ? -66.554 13.957 -24.557 1.00 35.75 222 THR A C 1
ATOM 1796 O O . THR A 1 222 ? -65.604 14.209 -23.821 1.00 35.75 222 THR A O 1
ATOM 1799 N N . LYS A 1 223 ? -67.515 14.819 -24.927 1.00 31.69 223 LYS A N 1
ATOM 1800 C CA . LYS A 1 223 ? -67.806 16.210 -24.524 1.00 31.69 223 LYS A CA 1
ATOM 1801 C C . LYS A 1 223 ? -67.031 17.354 -25.169 1.00 31.69 223 LYS A C 1
ATOM 1803 O O . LYS A 1 223 ? -65.812 17.471 -24.944 1.00 31.69 223 LYS A O 1
#

Secondary structure (DSSP, 8-state):
-HHHHHHHHHHHHHHHS---BTTHHHHHHHHHHHHHHHHHT-GGGGGS--TTTTHHHHHHHHHHHHHHHHIIIIIIHHHHHH---HHHHHHHHHHHHHHHHHHHHHHHHHTTSS-PPPHHHHHHHHHHHHHHHHHHHHHHHHT-TTSPPPPHHHHHHHHHHHHHHHHHHHT---STHHHHHHHHHHHHHHHHHHHHHHHSPB-----------S-SS------

Foldseek 3Di:
DVVVVVVVVVVVVVVQFADADQCLVVLLVLLVVLLVVLVLLQCVLCVPPDPSNPVNQVVLLVVLLVVLVCCLVPPLVVVLVPDPDPVLNVLSVVLSVVSVVLSVQSVCVSVVNDPDAGPLLSQLVNLQSVLVSLVVVLVVQVVDPPDDRDDVVSNVSSVVSNVSSVVSNVPSCPDCVVSNVVSVVSNVVSVVSNVVSVSHDHDPPDPPPPPPDDPPPDDDDDD

Sequence (223 aa):
MEKENTEKKKKAKKKFFGKKTKFFWMFYVVGVLGVLLGITLLPSWQNVNVFWQDWGHGSITIILICLLAIYLILYLSRKFATETLKPIKIITAIEFLLLIVLIVLCFLQQFKAINFIGPCLVFGIALWLRGVNYVIKAYLFQHQKDEQPYPVYILIIAILLISLGSFLLANNFAGNGFMWAVSISMILASAFCIIYGFIVIPNKKSKQIQDPTFEDEMGIETK

pLDDT: mean 73.11, std 16.35, range [31.69, 93.0]